Protein AF-A0A832CK60-F1 (afdb_monomer_lite)

Sequence (217 aa):
MTLIDCNANGVFNDTFECPEGPDMIAIDEGSSRSESDMNERPLSRYIEVGGGWYELEVAPDGAWVKVKKAEGLQWGTIQVPVGVTELKLIGENGKLNLRPQDGIGQLPVGMYEIMEYRYSKKDSAGVNWRVEGWFRESVFVRVQKEVSASLRLGEPITLALSHEALGAGRVRFELDVQGPLGERVIVYRGKQQSVPPRLAIFSADGGFAVTNTLEYG

Structure (mmCIF, N/CA/C/O backbone):
data_AF-A0A832CK60-F1
#
_entry.id   AF-A0A832CK60-F1
#
loop_
_atom_site.group_PDB
_atom_site.id
_atom_site.type_symbol
_atom_site.label_atom_id
_atom_site.label_alt_id
_atom_site.label_comp_id
_atom_site.label_asym_id
_atom_site.label_entity_id
_atom_site.label_seq_id
_atom_site.pdbx_PDB_ins_code
_atom_site.Cartn_x
_atom_site.Cartn_y
_atom_site.Cartn_z
_atom_site.occupancy
_atom_site.B_iso_or_equiv
_atom_site.auth_seq_id
_atom_site.auth_comp_id
_atom_site.auth_asym_id
_atom_site.auth_atom_id
_atom_site.pdbx_PDB_model_num
ATOM 1 N N . MET A 1 1 ? -22.463 9.911 6.984 1.00 85.56 1 MET A N 1
ATOM 2 C CA . MET A 1 1 ? -21.928 8.539 6.930 1.00 85.56 1 MET A CA 1
ATOM 3 C C . MET A 1 1 ? -22.935 7.688 6.189 1.00 85.56 1 MET A C 1
ATOM 5 O O . MET A 1 1 ? -24.118 7.841 6.472 1.00 85.56 1 MET A O 1
ATOM 9 N N . THR A 1 2 ? -22.476 6.846 5.272 1.00 91.25 2 THR A N 1
ATOM 10 C CA . THR A 1 2 ? -23.319 5.997 4.420 1.00 91.25 2 THR A CA 1
ATOM 11 C C . THR A 1 2 ? -22.750 4.584 4.412 1.00 91.25 2 THR A C 1
ATOM 13 O O . THR A 1 2 ? -21.532 4.439 4.337 1.00 91.25 2 THR A O 1
ATOM 16 N N . LEU A 1 3 ? -23.619 3.576 4.502 1.00 93.06 3 LEU A N 1
ATOM 17 C CA . LEU A 1 3 ? -23.279 2.168 4.290 1.00 93.06 3 LEU A CA 1
ATOM 18 C C . LEU A 1 3 ? -23.701 1.763 2.879 1.00 93.06 3 LEU A C 1
ATOM 20 O O . LEU A 1 3 ? -24.741 2.215 2.395 1.00 93.06 3 LEU A O 1
ATOM 24 N N . ILE A 1 4 ? -22.894 0.935 2.234 1.00 93.69 4 ILE A N 1
ATOM 25 C CA . ILE A 1 4 ? -23.108 0.464 0.871 1.00 93.69 4 ILE A CA 1
ATOM 26 C C . ILE A 1 4 ? -22.956 -1.052 0.907 1.00 93.69 4 ILE A C 1
ATOM 28 O O . ILE A 1 4 ? -21.859 -1.545 1.160 1.00 93.69 4 ILE A O 1
ATOM 32 N N . ASP A 1 5 ? -24.061 -1.745 0.657 1.00 94.12 5 ASP A N 1
ATOM 33 C CA . ASP A 1 5 ? -24.075 -3.186 0.425 1.00 94.12 5 ASP A CA 1
ATOM 34 C C . ASP A 1 5 ? -23.471 -3.445 -0.962 1.00 94.12 5 ASP A C 1
ATOM 36 O O . ASP A 1 5 ? -24.039 -3.053 -1.991 1.00 94.12 5 ASP A O 1
ATOM 40 N N . CYS A 1 6 ? -22.269 -4.016 -0.988 1.00 91.56 6 CYS A N 1
ATOM 41 C CA . CYS A 1 6 ? -21.510 -4.184 -2.228 1.00 91.56 6 CYS A CA 1
ATOM 42 C C . CYS A 1 6 ? -21.840 -5.476 -2.975 1.00 91.56 6 CYS A C 1
ATOM 44 O O . CYS A 1 6 ? -21.578 -5.553 -4.180 1.00 91.56 6 CYS A O 1
ATOM 46 N N . ASN A 1 7 ? -22.422 -6.466 -2.302 1.00 92.44 7 ASN A N 1
ATOM 47 C CA . ASN A 1 7 ? -22.790 -7.748 -2.902 1.00 92.44 7 ASN A CA 1
ATOM 48 C C . ASN A 1 7 ? -24.316 -7.895 -3.105 1.00 92.44 7 ASN A C 1
ATOM 50 O O . ASN A 1 7 ? -24.763 -8.868 -3.716 1.00 92.44 7 ASN A O 1
ATOM 54 N N . ALA A 1 8 ? -25.094 -6.894 -2.685 1.00 91.88 8 ALA A N 1
ATOM 55 C CA . ALA A 1 8 ? -26.548 -6.809 -2.769 1.00 91.88 8 ALA A CA 1
ATOM 56 C C . ALA A 1 8 ? -27.286 -7.949 -2.037 1.00 91.88 8 ALA A C 1
ATOM 58 O O . ALA A 1 8 ? -28.377 -8.351 -2.462 1.00 91.88 8 ALA A O 1
ATOM 59 N N . ASN A 1 9 ? -26.707 -8.500 -0.966 1.00 93.38 9 ASN A N 1
ATOM 60 C CA . ASN A 1 9 ? -27.310 -9.585 -0.187 1.00 93.38 9 ASN A CA 1
ATOM 61 C C . ASN A 1 9 ? -28.357 -9.092 0.837 1.00 93.38 9 ASN A C 1
ATOM 63 O O . ASN A 1 9 ? -29.060 -9.909 1.440 1.00 93.38 9 ASN A O 1
ATOM 67 N N . GLY A 1 10 ? -28.513 -7.773 0.994 1.00 92.56 10 GLY A N 1
ATOM 68 C CA . GLY A 1 10 ? -29.452 -7.151 1.922 1.00 92.56 10 GLY A CA 1
ATOM 69 C C . GLY A 1 10 ? -28.955 -7.092 3.366 1.00 92.56 10 GLY A C 1
ATOM 70 O O . GLY A 1 10 ? -29.761 -6.784 4.250 1.00 92.56 10 GLY A O 1
ATOM 71 N N . VAL A 1 11 ? -27.671 -7.378 3.608 1.00 94.75 11 VAL A N 1
ATOM 72 C CA . VAL A 1 11 ? -26.979 -7.086 4.862 1.00 94.75 11 VAL A CA 1
ATOM 73 C C . VAL A 1 11 ? -25.857 -6.063 4.652 1.00 94.75 11 VAL A C 1
ATOM 75 O O . VAL A 1 11 ? -25.327 -5.928 3.562 1.00 94.75 11 VAL A O 1
ATOM 78 N N . PHE A 1 12 ? -25.550 -5.281 5.690 1.00 95.06 12 PHE A N 1
ATOM 79 C CA . PHE A 1 12 ? -24.596 -4.159 5.631 1.00 95.06 12 PHE A CA 1
ATOM 80 C C . PHE A 1 12 ? -23.409 -4.328 6.593 1.00 95.06 12 PHE A C 1
ATOM 82 O O . PHE A 1 12 ? -22.812 -3.346 7.047 1.00 95.06 12 PHE A O 1
ATOM 89 N N . ASN A 1 13 ? -23.130 -5.564 7.007 1.00 93.00 13 ASN A N 1
ATOM 90 C CA . ASN A 1 13 ? -22.109 -5.889 7.996 1.00 93.00 13 ASN A CA 1
ATOM 91 C C . ASN A 1 13 ? -21.027 -6.847 7.471 1.00 93.00 13 ASN A C 1
ATOM 93 O O . ASN A 1 13 ? -20.297 -7.425 8.285 1.00 93.00 13 ASN A O 1
ATOM 97 N N . ASP A 1 14 ? -20.895 -6.991 6.153 1.00 92.81 14 ASP A N 1
ATOM 98 C CA . ASP A 1 14 ? -19.842 -7.788 5.536 1.00 92.81 14 ASP A CA 1
ATOM 99 C C . ASP A 1 14 ? -18.504 -7.056 5.651 1.00 92.81 14 ASP A C 1
ATOM 101 O O . ASP A 1 14 ? -18.305 -5.953 5.140 1.00 92.81 14 ASP A O 1
ATOM 105 N N . THR A 1 15 ? -17.567 -7.654 6.384 1.00 88.56 15 THR A N 1
ATOM 106 C CA . THR A 1 15 ? -16.256 -7.047 6.640 1.00 88.56 15 THR A CA 1
ATOM 107 C C . THR A 1 15 ? -15.222 -7.469 5.599 1.00 88.56 15 THR A C 1
ATOM 109 O O . THR A 1 15 ? -15.487 -8.307 4.742 1.00 88.56 15 THR A O 1
ATOM 112 N N . PHE A 1 16 ? -14.006 -6.920 5.691 1.00 83.75 16 PHE A N 1
ATOM 113 C CA . PHE A 1 16 ? -12.872 -7.249 4.813 1.00 83.75 16 PHE A CA 1
ATOM 114 C C . PHE A 1 16 ? -12.589 -8.758 4.651 1.00 83.75 16 PHE A C 1
ATOM 116 O O . PHE A 1 16 ? -12.001 -9.166 3.656 1.00 83.75 16 PHE A O 1
ATOM 123 N N . GLU A 1 17 ? -13.000 -9.591 5.609 1.00 81.25 17 GLU A N 1
ATOM 124 C CA . GLU A 1 17 ? -12.821 -11.048 5.558 1.00 81.25 17 GLU A CA 1
ATOM 125 C C . GLU A 1 17 ? -13.930 -11.782 4.783 1.00 81.25 17 GLU A C 1
ATOM 127 O O . GLU A 1 17 ? -13.824 -12.992 4.569 1.00 81.25 17 GLU A O 1
ATOM 132 N N . CYS A 1 18 ? -14.991 -11.085 4.361 1.00 82.38 18 CYS A N 1
ATOM 133 C CA . CYS A 1 18 ? -16.091 -11.678 3.612 1.00 82.38 18 CYS A CA 1
ATOM 134 C C . CYS A 1 18 ? -15.604 -12.181 2.236 1.00 82.38 18 CYS A C 1
ATOM 136 O O . CYS A 1 18 ? -15.059 -11.393 1.457 1.00 82.38 18 CYS A O 1
ATOM 138 N N . PRO A 1 19 ? -15.815 -13.468 1.890 1.00 81.38 19 PRO A N 1
ATOM 139 C CA . PRO A 1 19 ? -15.393 -14.022 0.600 1.00 81.38 19 PRO A CA 1
ATOM 140 C C . PRO A 1 19 ? -16.037 -13.347 -0.616 1.00 81.38 19 PRO A C 1
ATOM 142 O O . PRO A 1 19 ? -15.450 -13.341 -1.696 1.00 81.38 19 PRO A O 1
ATOM 145 N N . GLU A 1 20 ? -17.241 -12.802 -0.447 1.00 85.69 20 GLU A N 1
ATOM 146 C CA . GLU A 1 20 ? -18.002 -12.103 -1.491 1.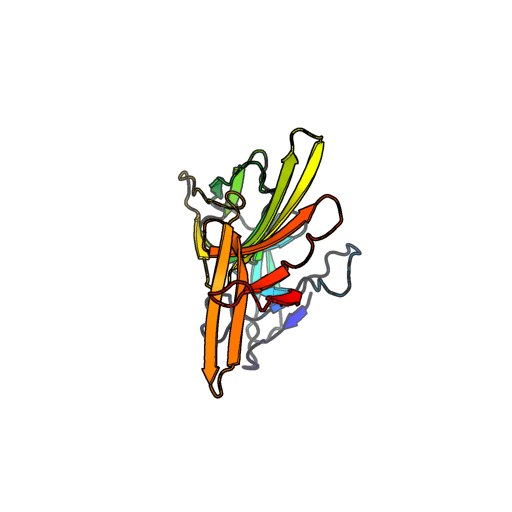00 85.69 20 GLU A CA 1
ATOM 147 C C . GLU A 1 20 ? -17.574 -10.635 -1.649 1.00 85.69 20 GLU A C 1
ATOM 149 O O . GLU A 1 20 ? -18.011 -9.956 -2.578 1.00 85.69 20 GLU A O 1
ATOM 154 N N . GLY A 1 21 ? -16.664 -10.176 -0.788 1.00 86.00 21 GLY A N 1
ATOM 155 C CA . GLY A 1 21 ? -16.195 -8.804 -0.709 1.00 86.00 21 GLY A CA 1
ATOM 156 C C . GLY A 1 21 ? -16.826 -8.050 0.466 1.00 86.00 21 GLY A C 1
ATOM 157 O O . GLY A 1 21 ? -17.933 -8.379 0.889 1.00 86.00 21 GLY A O 1
ATOM 158 N N . PRO A 1 22 ? -16.116 -7.054 1.016 1.00 92.38 22 PRO A N 1
ATOM 159 C CA . PRO A 1 22 ? -16.635 -6.226 2.092 1.00 92.38 22 PRO A CA 1
ATOM 160 C C . PRO A 1 22 ? -17.705 -5.256 1.598 1.00 92.38 22 PRO A C 1
ATOM 162 O O . PRO A 1 22 ? -17.606 -4.721 0.490 1.00 92.38 22 PRO A O 1
ATOM 165 N N . ASP A 1 23 ? -18.626 -4.918 2.490 1.00 94.44 23 ASP A N 1
ATOM 166 C CA . ASP A 1 23 ? -19.429 -3.708 2.367 1.00 94.44 23 ASP A CA 1
ATOM 167 C C . ASP A 1 23 ? -18.549 -2.469 2.477 1.00 94.44 23 ASP A C 1
ATOM 169 O O . ASP A 1 23 ? -17.420 -2.512 2.973 1.00 94.44 23 ASP A O 1
ATOM 173 N N . MET A 1 24 ? -19.064 -1.326 2.035 1.00 92.81 24 MET A N 1
ATOM 174 C CA . MET A 1 24 ? -18.327 -0.068 2.085 1.00 92.81 24 MET A CA 1
ATOM 175 C C . MET A 1 24 ? -18.984 0.915 3.046 1.00 92.81 24 MET A C 1
ATOM 177 O O . MET A 1 24 ? -20.204 0.997 3.185 1.00 92.81 24 MET A O 1
ATOM 181 N N . ILE A 1 25 ? -18.145 1.715 3.693 1.00 91.38 25 ILE A N 1
ATOM 182 C CA . ILE A 1 25 ? -18.556 2.836 4.524 1.00 91.38 25 ILE A CA 1
ATOM 183 C C . ILE A 1 25 ? -17.975 4.127 3.959 1.00 91.38 25 ILE A C 1
ATOM 185 O O . ILE A 1 25 ? -16.769 4.239 3.751 1.00 91.38 25 ILE A O 1
ATOM 189 N N . ALA A 1 26 ? -18.832 5.119 3.734 1.00 89.56 26 ALA A N 1
ATOM 190 C CA . ALA A 1 26 ? -18.436 6.470 3.359 1.00 89.56 26 ALA A CA 1
ATOM 191 C C . ALA A 1 26 ? -18.589 7.411 4.560 1.00 89.56 26 ALA A C 1
ATOM 193 O O . ALA A 1 26 ? -19.682 7.537 5.122 1.00 89.56 26 ALA A O 1
A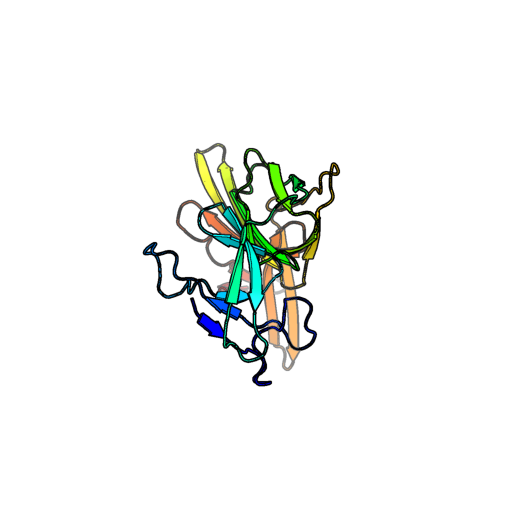TOM 194 N N . ILE A 1 27 ? -17.516 8.103 4.952 1.00 85.31 27 ILE A N 1
ATOM 195 C CA . ILE A 1 27 ? -17.536 9.093 6.043 1.00 85.31 27 ILE A CA 1
ATOM 196 C C . ILE A 1 27 ? -17.244 10.485 5.491 1.00 85.31 27 ILE A C 1
ATOM 198 O O . ILE A 1 27 ? -16.168 10.741 4.966 1.00 85.31 27 ILE A O 1
ATOM 202 N N . ASP A 1 28 ? -18.183 11.414 5.653 1.00 82.25 28 ASP A N 1
ATOM 203 C CA . ASP A 1 28 ? -17.916 12.823 5.372 1.00 82.25 28 ASP A CA 1
ATOM 204 C C . ASP A 1 28 ? -17.058 13.413 6.503 1.00 82.25 28 ASP A C 1
ATOM 206 O O . ASP A 1 28 ? -17.514 13.541 7.639 1.00 82.25 28 ASP A O 1
ATOM 210 N N . GLU A 1 29 ? -15.801 13.726 6.191 1.00 74.00 29 GLU A N 1
ATOM 211 C CA . GLU A 1 29 ? -14.841 14.327 7.125 1.00 74.00 29 GLU A CA 1
ATOM 212 C C . GLU A 1 29 ? -14.720 15.855 6.937 1.00 74.00 29 GLU A C 1
ATOM 214 O O . GLU A 1 29 ? -13.849 16.491 7.531 1.00 74.00 29 GLU A O 1
ATOM 219 N N . GLY A 1 30 ? -15.577 16.475 6.115 1.00 64.19 30 GLY A N 1
ATOM 220 C CA . GLY A 1 30 ? -15.701 17.932 5.997 1.00 64.19 30 GLY A CA 1
ATOM 221 C C . GLY A 1 30 ? -14.506 18.665 5.373 1.00 64.19 30 GLY A C 1
ATOM 222 O O . GLY A 1 30 ? -14.503 19.897 5.332 1.00 64.19 30 GLY A O 1
ATOM 223 N N . SER A 1 31 ? -13.487 17.957 4.875 1.00 54.03 31 SER A N 1
ATOM 224 C CA . SER A 1 31 ? -12.349 18.576 4.187 1.00 54.03 31 SER A CA 1
ATOM 225 C C . SER A 1 31 ? -12.585 18.612 2.676 1.00 54.03 31 SER A C 1
ATOM 227 O O . SER A 1 31 ? -12.752 17.580 2.032 1.00 54.03 31 SER A O 1
ATOM 229 N N . SER A 1 32 ? -12.612 19.811 2.092 1.00 53.94 32 SER A N 1
ATOM 230 C CA . SER A 1 32 ? -12.699 19.978 0.645 1.00 53.94 32 SER A CA 1
ATOM 231 C C . SER A 1 32 ? -11.402 19.506 -0.016 1.00 53.94 32 SER A C 1
ATOM 233 O O . SER A 1 32 ? -10.354 20.126 0.172 1.00 53.94 32 SER A O 1
ATOM 235 N N . ARG A 1 33 ? -11.459 18.426 -0.809 1.00 44.59 33 ARG A N 1
ATOM 236 C CA . ARG A 1 33 ? -10.554 18.167 -1.947 1.00 44.59 33 ARG A CA 1
ATOM 237 C C . ARG A 1 33 ? -10.992 16.937 -2.754 1.00 44.59 33 ARG A C 1
ATOM 239 O O . ARG A 1 33 ? -10.772 15.808 -2.353 1.00 44.59 33 ARG A O 1
ATOM 246 N N . SER A 1 34 ? -11.504 17.230 -3.949 1.00 42.28 34 SER A N 1
ATOM 247 C CA . SER A 1 34 ? -11.845 16.325 -5.057 1.00 42.28 34 SER A CA 1
ATOM 248 C C . SER A 1 34 ? -13.039 15.385 -4.851 1.00 42.28 34 SER A C 1
ATOM 250 O O . SER A 1 34 ? -13.075 14.568 -3.943 1.00 42.28 34 SER A O 1
ATOM 252 N N . GLU A 1 35 ? -13.998 15.478 -5.775 1.00 40.66 35 GLU A N 1
ATOM 253 C CA . GLU A 1 35 ? -15.165 14.592 -5.913 1.00 40.66 35 GLU A CA 1
ATOM 254 C C . GLU A 1 35 ? -14.784 13.125 -6.219 1.00 40.66 35 GLU A C 1
ATOM 256 O O . GLU A 1 35 ? -15.646 12.255 -6.200 1.00 40.66 35 GLU A O 1
ATOM 261 N N . SER A 1 36 ? -13.502 12.833 -6.480 1.00 43.25 36 SER A N 1
ATOM 262 C CA . SER A 1 36 ? -12.979 11.480 -6.718 1.00 43.25 36 SER A CA 1
ATOM 263 C C . SER A 1 36 ? -12.544 10.735 -5.452 1.00 43.25 36 SER A C 1
ATOM 265 O O . SER A 1 36 ? -12.331 9.530 -5.519 1.00 43.25 36 SER A O 1
ATOM 267 N N . ASP A 1 37 ? -12.427 11.428 -4.316 1.00 49.91 37 ASP A N 1
ATOM 268 C CA . ASP A 1 37 ? -12.148 10.837 -3.003 1.00 49.91 37 ASP A CA 1
ATOM 269 C C . ASP A 1 37 ? -13.436 10.840 -2.170 1.00 49.91 37 ASP A C 1
ATOM 271 O O . ASP A 1 37 ? -13.501 11.408 -1.076 1.00 49.91 37 ASP A O 1
ATOM 275 N N . MET A 1 38 ? -14.495 10.191 -2.666 1.00 49.72 38 MET A N 1
ATOM 276 C CA . MET A 1 38 ? -15.481 9.691 -1.713 1.00 49.72 38 MET A CA 1
ATOM 277 C C . MET A 1 38 ? -14.702 8.837 -0.707 1.00 49.72 38 MET A C 1
ATOM 279 O O . MET A 1 38 ? -13.963 7.931 -1.091 1.00 49.72 38 MET A O 1
ATOM 283 N N . ASN A 1 39 ? -14.813 9.177 0.579 1.00 70.94 39 ASN A N 1
ATOM 284 C CA . ASN A 1 39 ? -14.195 8.496 1.724 1.00 70.94 39 ASN A CA 1
ATOM 285 C C . ASN A 1 39 ? -14.766 7.079 1.927 1.00 70.94 39 ASN A C 1
ATOM 287 O O . ASN A 1 39 ? -14.961 6.635 3.056 1.00 70.94 39 ASN A O 1
ATOM 291 N N . GLU A 1 40 ? -15.077 6.392 0.834 1.00 84.88 40 GLU A N 1
ATOM 292 C CA . GLU A 1 40 ? -15.460 5.002 0.782 1.00 84.88 40 GLU A CA 1
ATOM 293 C C . GLU A 1 40 ? -14.253 4.155 1.156 1.00 84.88 40 GLU A C 1
ATOM 295 O O . GLU A 1 40 ? -13.167 4.205 0.558 1.00 84.88 40 GLU A O 1
ATOM 300 N N . ARG A 1 41 ? -14.442 3.388 2.216 1.00 87.50 41 ARG A N 1
ATOM 301 C CA . ARG A 1 41 ? -13.473 2.435 2.725 1.00 87.50 41 ARG A CA 1
ATOM 302 C C . ARG A 1 41 ? -14.214 1.122 2.946 1.00 87.50 41 ARG A C 1
ATOM 304 O O . ARG A 1 41 ? -15.381 1.168 3.329 1.00 87.50 41 ARG A O 1
ATOM 311 N N . PRO A 1 42 ? -13.555 -0.024 2.740 1.00 90.56 42 PRO A N 1
ATOM 312 C CA . PRO A 1 42 ? -14.113 -1.298 3.156 1.00 90.56 42 PRO A CA 1
ATOM 313 C C . PRO A 1 42 ? -14.511 -1.256 4.622 1.00 90.56 42 PRO A C 1
ATOM 315 O O . PRO A 1 42 ? -13.752 -0.748 5.460 1.00 90.56 42 PRO A O 1
ATOM 318 N N . LEU A 1 43 ? -15.665 -1.822 4.939 1.00 91.81 43 LEU A N 1
ATOM 319 C CA . LEU A 1 43 ? -16.071 -2.069 6.302 1.00 91.81 43 LEU A CA 1
ATOM 320 C C . LEU A 1 43 ? -15.044 -3.016 6.924 1.00 91.81 43 LEU A C 1
ATOM 322 O O . LEU A 1 43 ? -14.821 -4.144 6.491 1.00 91.81 43 LEU A O 1
ATOM 326 N N . SER A 1 44 ? -14.334 -2.494 7.911 1.00 90.19 44 SER A N 1
ATOM 327 C CA . SER A 1 44 ? -13.171 -3.140 8.507 1.00 90.19 44 SER A CA 1
ATOM 328 C C . SER A 1 44 ? -13.266 -3.049 10.019 1.00 90.19 44 SER A C 1
ATOM 330 O O . SER A 1 44 ? -14.085 -2.298 10.553 1.00 90.19 44 SER A O 1
ATOM 332 N N . ARG A 1 45 ? -12.400 -3.779 10.725 1.00 88.38 45 ARG A N 1
ATOM 333 C CA . ARG A 1 45 ? -12.410 -3.814 12.192 1.00 88.38 45 ARG A CA 1
ATOM 334 C C . ARG A 1 45 ? -12.251 -2.430 12.821 1.00 88.38 45 ARG A C 1
ATOM 336 O O . ARG A 1 45 ? -12.868 -2.142 13.847 1.00 88.38 45 ARG A O 1
ATOM 343 N N . TYR A 1 46 ? -11.419 -1.592 12.207 1.00 91.38 46 TYR A N 1
ATOM 344 C CA . TYR A 1 46 ? -11.165 -0.236 12.660 1.00 91.38 46 TYR A CA 1
ATOM 345 C C . TYR A 1 46 ? -11.319 0.779 11.532 1.00 91.38 46 TYR A C 1
ATOM 347 O O . TYR A 1 46 ? -11.094 0.478 10.359 1.00 91.38 46 TYR A O 1
ATOM 355 N N . ILE A 1 47 ? -11.636 2.012 11.917 1.00 89.25 47 ILE A N 1
ATOM 356 C CA . ILE A 1 47 ? -11.566 3.180 11.049 1.00 89.25 47 ILE A CA 1
ATOM 357 C C . ILE A 1 47 ? -10.786 4.304 11.726 1.00 89.25 47 ILE A C 1
ATOM 359 O O . ILE A 1 47 ? -10.976 4.597 12.910 1.00 89.25 47 ILE A O 1
ATOM 363 N N . GLU A 1 48 ? -9.895 4.933 10.963 1.00 86.94 48 GLU A N 1
ATOM 364 C CA . GLU A 1 48 ? -9.204 6.150 11.377 1.00 86.94 48 GLU A CA 1
ATOM 365 C C . GLU A 1 48 ? -10.001 7.376 10.916 1.00 86.94 48 GLU A C 1
ATOM 367 O O . GLU A 1 48 ? -10.228 7.557 9.720 1.00 86.94 48 GLU A O 1
ATOM 372 N N . VAL A 1 49 ? -10.417 8.224 11.856 1.00 84.88 49 VAL A N 1
ATOM 373 C CA . VAL A 1 49 ? -11.127 9.483 11.583 1.00 84.88 49 VAL A CA 1
ATOM 374 C C . VAL A 1 49 ? -10.507 10.585 12.434 1.00 84.88 49 VAL A C 1
ATOM 376 O O . VAL A 1 49 ? -10.449 10.475 13.662 1.00 84.88 49 VAL A O 1
ATOM 379 N N . GLY A 1 50 ? -10.015 11.650 11.794 1.00 81.50 50 GLY A N 1
ATOM 380 C CA . GLY A 1 50 ? -9.390 12.781 12.492 1.00 81.50 50 GLY A CA 1
ATOM 381 C C . GLY A 1 50 ? -8.190 12.395 13.372 1.00 81.50 50 GLY A C 1
ATOM 382 O O . GLY A 1 50 ? -7.993 12.992 14.429 1.00 81.50 50 GLY A O 1
ATOM 383 N N . GLY A 1 51 ? -7.429 11.362 12.984 1.00 82.75 51 GLY A N 1
ATOM 384 C CA . GLY A 1 51 ? -6.296 10.814 13.748 1.00 82.75 51 GLY A CA 1
ATOM 385 C C . GLY A 1 51 ? -6.684 9.954 14.960 1.00 82.75 51 GLY A C 1
ATOM 386 O O . GLY A 1 51 ? -5.813 9.472 15.686 1.00 82.75 51 GLY A O 1
ATOM 387 N N . GLY A 1 52 ? -7.982 9.762 15.210 1.00 88.94 52 GLY A N 1
ATOM 388 C CA . GLY A 1 52 ? -8.501 8.827 16.202 1.00 88.94 52 GLY A CA 1
ATOM 389 C C . GLY A 1 52 ? -8.889 7.496 15.565 1.00 88.94 52 GLY A C 1
ATOM 390 O O . GLY A 1 52 ? -9.357 7.465 14.432 1.00 88.94 52 GLY A O 1
ATOM 391 N N . TRP A 1 53 ? -8.739 6.408 16.319 1.00 92.25 53 TRP A N 1
ATOM 392 C CA . TRP A 1 53 ? -9.122 5.065 15.889 1.00 92.25 53 TRP A CA 1
ATOM 393 C C . TRP A 1 53 ? -10.416 4.631 16.559 1.00 92.25 53 TRP A C 1
ATOM 395 O O . TRP A 1 53 ? -10.581 4.805 17.772 1.00 92.25 53 TRP A O 1
ATOM 405 N N . TYR A 1 54 ? -11.315 4.047 15.774 1.00 92.69 54 TYR A N 1
ATOM 406 C CA . TYR A 1 54 ? -12.640 3.641 16.222 1.00 92.69 54 TYR A CA 1
ATOM 407 C C . TYR A 1 54 ? -12.976 2.234 15.740 1.00 92.69 54 TYR A C 1
ATOM 409 O O . TYR A 1 54 ? -12.664 1.871 14.611 1.00 92.69 54 TYR A O 1
ATOM 417 N N . GLU A 1 55 ? -13.619 1.462 16.607 1.00 93.88 55 GLU A N 1
ATOM 418 C CA . GLU A 1 55 ? -14.291 0.206 16.284 1.00 93.88 55 GLU A CA 1
ATOM 419 C C . GLU A 1 55 ? -15.699 0.508 15.776 1.00 93.88 55 GLU A C 1
ATOM 421 O O . GLU A 1 55 ? -16.392 1.382 16.320 1.00 93.88 55 GLU A O 1
ATOM 426 N N . LEU A 1 56 ? -16.111 -0.232 14.751 1.00 90.75 56 LEU A N 1
ATOM 427 C CA . LEU A 1 56 ? -17.440 -0.154 14.164 1.00 90.75 56 LEU A CA 1
ATOM 428 C C . LEU A 1 56 ? -18.187 -1.463 14.405 1.00 90.75 56 LEU A C 1
ATOM 430 O O . LEU A 1 56 ? -17.656 -2.548 14.187 1.00 90.75 56 LEU A O 1
ATOM 434 N N . GLU A 1 57 ? -19.438 -1.344 14.825 1.00 92.81 57 GLU A N 1
ATOM 435 C CA . GLU A 1 57 ? -20.398 -2.442 14.865 1.00 92.81 57 GLU A CA 1
ATOM 436 C C . GLU A 1 57 ? -21.620 -1.989 14.065 1.00 92.81 57 GLU A C 1
ATOM 438 O O . GLU A 1 57 ? -22.184 -0.926 14.340 1.00 92.81 57 GLU A O 1
ATOM 443 N N . VAL A 1 58 ? -21.988 -2.757 13.043 1.00 94.19 58 VAL A N 1
ATOM 444 C CA . VAL A 1 58 ? -23.072 -2.419 12.116 1.00 94.19 58 VAL A CA 1
ATOM 445 C C . VAL A 1 58 ? -24.171 -3.462 12.249 1.00 94.19 58 VAL A C 1
ATOM 447 O O . VAL A 1 58 ? -23.896 -4.663 12.245 1.00 94.19 58 VAL A O 1
ATOM 450 N N . ALA A 1 59 ? -25.413 -3.004 12.392 1.00 95.56 59 ALA A N 1
ATOM 451 C CA . ALA A 1 59 ? -26.570 -3.884 12.334 1.00 95.56 59 ALA A CA 1
ATOM 452 C C . ALA A 1 59 ? -26.645 -4.543 10.948 1.00 95.56 59 ALA A C 1
ATOM 454 O O . ALA A 1 59 ? -26.495 -3.822 9.962 1.00 95.56 59 ALA A O 1
ATOM 455 N N . PRO A 1 60 ? -26.936 -5.852 10.833 1.00 95.88 60 PRO A N 1
ATOM 456 C CA . PRO A 1 60 ? -27.077 -6.492 9.527 1.00 95.88 60 PRO A CA 1
ATOM 457 C C . PRO A 1 60 ? -28.075 -5.767 8.621 1.00 95.88 60 PRO A C 1
ATOM 459 O O . PRO A 1 60 ? -27.800 -5.566 7.455 1.00 95.88 60 PRO A O 1
ATOM 462 N N . ASP A 1 61 ? -29.186 -5.270 9.160 1.00 95.12 61 ASP A N 1
ATOM 463 C CA . ASP A 1 61 ? -30.200 -4.518 8.407 1.00 95.12 61 ASP A CA 1
ATOM 464 C C . ASP A 1 61 ? -29.834 -3.044 8.128 1.00 95.12 61 ASP A C 1
ATOM 466 O O . ASP A 1 61 ? -30.652 -2.288 7.602 1.00 95.12 61 ASP A O 1
ATOM 470 N N . GLY A 1 62 ? -28.638 -2.601 8.524 1.00 93.38 62 GLY A N 1
ATOM 471 C CA . GLY A 1 62 ? -28.184 -1.217 8.403 1.00 93.38 62 GLY A CA 1
ATOM 472 C C . GLY A 1 62 ? -28.923 -0.222 9.308 1.00 93.38 62 GLY A C 1
ATOM 473 O O . GLY A 1 62 ? -28.693 0.984 9.194 1.00 93.38 62 GLY A O 1
ATOM 474 N N . ALA A 1 63 ? -29.792 -0.674 10.224 1.00 95.31 63 ALA A N 1
ATOM 475 C CA . ALA A 1 63 ? -30.626 0.211 11.042 1.00 95.31 63 ALA A CA 1
ATOM 476 C C . ALA A 1 63 ? -29.817 1.074 12.021 1.00 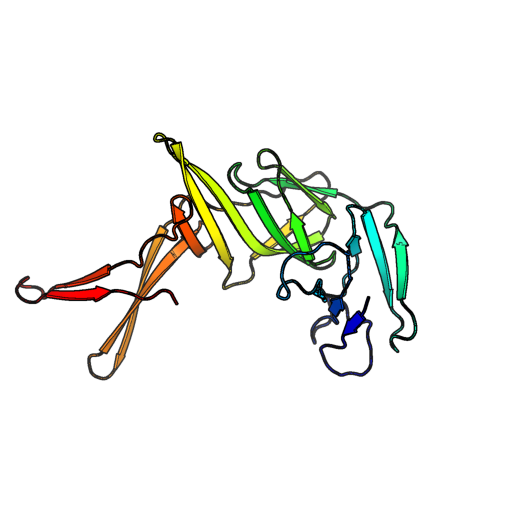95.31 63 ALA A C 1
ATOM 478 O O . ALA A 1 63 ? -30.266 2.150 12.428 1.00 95.31 63 ALA A O 1
ATOM 479 N N . TRP A 1 64 ? -28.629 0.614 12.417 1.00 94.69 64 TRP A N 1
ATOM 480 C CA . TRP A 1 64 ? -27.720 1.374 13.263 1.00 94.69 64 TRP A CA 1
ATOM 481 C C . TRP A 1 64 ? -26.255 1.041 12.988 1.00 94.69 64 TRP A C 1
ATOM 483 O O . TRP A 1 64 ? -25.894 -0.061 12.579 1.00 94.69 64 TRP A O 1
ATOM 493 N N . VAL A 1 65 ? -25.405 2.022 13.292 1.00 93.00 65 VAL A N 1
ATOM 494 C CA . VAL A 1 65 ? -23.952 1.876 13.374 1.00 93.00 65 VAL A CA 1
ATOM 495 C C . VAL A 1 65 ? -23.523 2.384 14.735 1.00 93.00 65 VAL A C 1
ATOM 497 O O . VAL A 1 65 ? -23.815 3.521 15.115 1.00 93.00 65 VAL A O 1
ATOM 500 N N . LYS A 1 66 ? -22.821 1.543 15.480 1.00 94.00 66 LYS A N 1
ATOM 501 C CA . LYS A 1 66 ? -22.237 1.895 16.762 1.00 94.00 66 LYS A CA 1
ATOM 502 C C . LYS A 1 66 ? -20.753 2.142 16.564 1.00 94.00 66 LYS A C 1
ATOM 504 O O . LYS A 1 66 ? -20.033 1.310 16.022 1.00 94.00 66 LYS A O 1
ATOM 509 N N . VAL A 1 67 ? -20.315 3.301 17.035 1.00 92.94 67 VAL A N 1
ATOM 510 C CA . VAL A 1 67 ? -18.925 3.739 16.955 1.00 92.94 67 VAL A CA 1
ATOM 511 C C . VAL A 1 67 ? -18.379 3.815 18.369 1.00 92.94 67 VAL A C 1
ATOM 513 O O . VAL A 1 67 ? -18.946 4.497 19.227 1.00 92.94 67 VAL A O 1
ATOM 516 N N . LYS A 1 68 ? -17.274 3.121 18.627 1.00 95.44 68 LYS A N 1
ATOM 517 C CA . LYS A 1 68 ? -16.574 3.166 19.912 1.00 95.44 68 LYS A CA 1
ATOM 518 C C . LYS A 1 68 ? -15.116 3.509 19.667 1.00 95.44 68 LYS A C 1
ATOM 520 O O . LYS A 1 68 ? -14.507 2.990 18.744 1.00 95.44 68 LYS A O 1
ATOM 525 N N . LYS A 1 69 ? -14.529 4.368 20.501 1.00 95.38 69 LYS A N 1
ATOM 526 C CA . LYS A 1 69 ? -13.082 4.600 20.456 1.00 95.38 69 LYS A CA 1
ATOM 527 C C . LYS A 1 69 ? -12.343 3.275 20.677 1.00 95.38 69 LYS A C 1
ATOM 529 O O . LYS A 1 69 ? -12.645 2.563 21.634 1.00 95.38 69 LYS A O 1
ATOM 534 N N . ALA A 1 70 ? -11.395 2.966 19.799 1.00 94.88 70 ALA A N 1
ATOM 535 C CA . ALA A 1 70 ? -10.566 1.780 19.922 1.00 94.88 70 ALA A CA 1
ATOM 536 C C . ALA A 1 70 ? -9.606 1.943 21.110 1.00 94.88 70 ALA A C 1
ATOM 538 O O . ALA A 1 70 ? -8.929 2.967 21.252 1.00 94.88 70 ALA A O 1
ATOM 539 N N . GLU A 1 71 ? -9.542 0.926 21.962 1.00 92.94 71 GLU A N 1
ATOM 540 C CA . GLU A 1 71 ? -8.669 0.880 23.134 1.00 92.94 71 GLU A CA 1
ATOM 541 C C . GLU A 1 71 ? -7.734 -0.326 23.030 1.00 92.94 71 GLU A C 1
ATOM 543 O O . GLU A 1 71 ? -8.086 -1.357 22.465 1.00 92.94 71 GLU A O 1
ATOM 548 N N . GLY A 1 72 ? -6.516 -0.205 23.565 1.00 90.12 72 GLY A N 1
ATOM 549 C CA . GLY A 1 72 ? -5.578 -1.331 23.617 1.00 90.12 72 GLY A CA 1
ATOM 550 C C . GLY A 1 72 ? -5.007 -1.784 22.266 1.00 90.12 72 GLY A C 1
ATOM 551 O O . GLY A 1 72 ? -4.421 -2.868 22.212 1.00 90.12 72 GLY A O 1
ATOM 552 N N . LEU A 1 73 ? -5.129 -0.971 21.205 1.00 91.88 73 LEU A N 1
ATOM 553 C CA . LEU A 1 73 ? -4.487 -1.226 19.911 1.00 91.88 73 LEU A CA 1
ATOM 554 C C . LEU A 1 73 ? -3.007 -1.560 20.112 1.00 91.88 73 LEU A C 1
ATOM 556 O O . LEU A 1 73 ? -2.249 -0.784 20.699 1.00 91.88 73 LEU A O 1
ATOM 560 N N . GLN A 1 74 ? -2.609 -2.739 19.641 1.00 94.50 74 GLN A N 1
ATOM 561 C CA . GLN A 1 74 ? -1.208 -3.128 19.599 1.00 94.50 74 GLN A CA 1
ATOM 562 C C . GLN A 1 74 ? -0.600 -2.565 18.323 1.00 94.50 74 GLN A C 1
ATOM 564 O O . GLN A 1 74 ? -1.162 -2.742 17.244 1.00 94.50 74 GLN A O 1
ATOM 569 N N . TRP A 1 75 ? 0.551 -1.920 18.456 1.00 94.56 75 TRP A N 1
ATOM 570 C CA . TRP A 1 75 ? 1.253 -1.280 17.353 1.00 94.56 75 TRP A CA 1
ATOM 571 C C . TRP A 1 75 ? 2.496 -2.078 16.976 1.00 94.56 75 TRP A C 1
ATOM 573 O O . TRP A 1 75 ? 3.170 -2.650 17.839 1.00 94.56 75 TRP A O 1
ATOM 583 N N . GLY A 1 76 ? 2.786 -2.112 15.682 1.00 96.25 76 GLY A N 1
ATOM 584 C CA . GLY A 1 76 ? 4.036 -2.613 15.136 1.00 96.25 76 GLY A CA 1
ATOM 585 C C . GLY A 1 76 ? 4.704 -1.575 14.243 1.00 96.25 76 GLY A C 1
ATOM 586 O O . GLY A 1 76 ? 4.088 -0.605 13.793 1.00 96.25 76 GLY A O 1
ATOM 587 N N . THR A 1 77 ? 5.986 -1.805 13.982 1.00 97.00 77 THR A N 1
ATOM 588 C CA . THR A 1 77 ? 6.826 -0.894 13.205 1.00 97.00 77 THR A CA 1
ATOM 589 C C . THR A 1 77 ? 6.976 -1.401 11.776 1.00 97.00 77 THR A C 1
ATOM 591 O O . THR A 1 77 ? 7.319 -2.564 11.560 1.00 97.00 77 THR A O 1
ATOM 594 N N . ILE A 1 78 ? 6.804 -0.513 10.799 1.00 97.00 78 ILE A N 1
ATOM 595 C CA . ILE A 1 78 ? 7.254 -0.739 9.423 1.00 97.00 78 ILE A CA 1
ATOM 596 C C . ILE A 1 78 ? 8.462 0.151 9.149 1.00 97.00 78 ILE A C 1
ATOM 598 O O . ILE A 1 78 ? 8.457 1.344 9.453 1.00 97.00 78 ILE A O 1
ATOM 602 N N . GLN A 1 79 ? 9.484 -0.439 8.542 1.00 97.69 79 GLN A N 1
ATOM 603 C CA . GLN A 1 79 ? 10.629 0.256 7.983 1.00 97.69 79 GLN A CA 1
ATOM 604 C C . GLN A 1 79 ? 10.536 0.251 6.461 1.00 97.69 79 GLN A C 1
ATOM 606 O O . GLN A 1 79 ? 10.374 -0.793 5.831 1.00 97.69 79 GLN A O 1
ATOM 611 N N . VAL A 1 80 ? 10.676 1.425 5.869 1.00 97.56 80 VAL A N 1
ATOM 612 C CA . VAL A 1 80 ? 10.726 1.648 4.426 1.00 97.56 80 VAL A CA 1
ATOM 613 C C . VAL A 1 80 ? 11.956 2.496 4.096 1.00 97.56 80 VAL A C 1
ATOM 615 O O . VAL A 1 80 ? 12.531 3.126 4.987 1.00 97.56 80 VAL A O 1
ATOM 618 N N . PRO A 1 81 ? 12.387 2.568 2.828 1.00 97.31 81 PRO A N 1
ATOM 619 C CA . PRO A 1 81 ? 13.438 3.499 2.442 1.00 97.31 81 PRO A CA 1
ATOM 620 C C . PRO A 1 81 ? 13.034 4.941 2.765 1.00 97.31 81 PRO A C 1
ATOM 622 O O . PRO A 1 81 ? 11.886 5.319 2.557 1.00 97.31 81 PRO A O 1
ATOM 625 N N . VAL A 1 82 ? 13.985 5.764 3.216 1.00 96.62 82 VAL A N 1
ATOM 626 C CA . VAL A 1 82 ? 13.739 7.150 3.679 1.00 96.62 82 VAL A CA 1
ATOM 627 C C . VAL A 1 82 ? 13.020 8.019 2.639 1.00 96.62 82 VAL A C 1
ATOM 629 O O . VAL A 1 82 ? 12.285 8.932 2.994 1.00 96.62 82 VAL A O 1
ATOM 632 N N . GLY A 1 83 ? 13.202 7.732 1.347 1.00 96.38 83 GLY A N 1
ATOM 633 C CA . GLY A 1 83 ? 12.505 8.449 0.281 1.00 96.38 83 GLY A CA 1
ATOM 634 C C . GLY A 1 83 ? 11.014 8.117 0.159 1.00 96.38 83 GLY A C 1
ATOM 635 O O . GLY A 1 83 ? 10.310 8.841 -0.534 1.00 96.38 83 GLY A O 1
ATOM 636 N N . VAL A 1 84 ? 10.501 7.056 0.792 1.00 97.69 84 VAL A N 1
ATOM 637 C CA . VAL A 1 84 ? 9.067 6.726 0.771 1.00 97.69 84 VAL A CA 1
ATOM 638 C C . VAL A 1 84 ? 8.308 7.727 1.635 1.00 97.69 84 VAL A C 1
ATOM 640 O O . VAL A 1 84 ? 8.420 7.737 2.857 1.00 97.69 84 VAL A O 1
ATOM 643 N N . THR A 1 85 ? 7.515 8.570 0.982 1.00 96.88 85 THR A N 1
ATOM 644 C CA . THR A 1 85 ? 6.756 9.654 1.617 1.00 96.88 85 THR A CA 1
ATOM 645 C C . THR A 1 85 ? 5.328 9.253 1.972 1.00 96.88 85 THR A C 1
ATOM 647 O O . THR A 1 85 ? 4.693 9.908 2.795 1.00 96.88 85 THR A O 1
ATOM 650 N N . GLU A 1 86 ? 4.793 8.224 1.313 1.00 97.12 86 GLU A N 1
ATOM 651 C CA . GLU A 1 86 ? 3.415 7.767 1.494 1.00 97.12 86 GLU A CA 1
ATOM 652 C C . GLU A 1 86 ? 3.291 6.289 1.113 1.00 97.12 86 GLU A C 1
ATOM 654 O O . GLU A 1 86 ? 3.914 5.850 0.144 1.00 97.12 86 GLU A O 1
ATOM 659 N N . LEU A 1 87 ? 2.485 5.540 1.861 1.00 95.88 87 LEU A N 1
ATOM 660 C CA . LEU A 1 87 ? 2.172 4.134 1.624 1.00 95.88 87 LEU A CA 1
ATOM 661 C C . LEU A 1 87 ? 0.682 3.915 1.909 1.00 95.88 87 LEU A C 1
ATOM 663 O O . LEU A 1 87 ? 0.240 4.112 3.042 1.00 95.88 87 LEU A O 1
ATOM 667 N N . LYS A 1 88 ? -0.090 3.503 0.900 1.00 94.81 88 LYS A N 1
ATOM 668 C CA . LYS A 1 88 ? -1.492 3.121 1.091 1.00 94.81 88 LYS A CA 1
ATOM 669 C C . LYS A 1 88 ? -1.602 1.613 1.234 1.00 94.81 88 LYS A C 1
ATOM 671 O O . LYS A 1 88 ? -1.073 0.856 0.420 1.00 94.81 88 LYS A O 1
ATOM 676 N N . LEU A 1 89 ? -2.305 1.199 2.274 1.00 94.50 89 LEU A N 1
ATOM 677 C CA . LEU A 1 89 ? -2.441 -0.189 2.688 1.00 94.50 89 LEU A CA 1
ATOM 678 C C . LEU A 1 89 ? -3.913 -0.518 2.893 1.00 94.50 89 LEU A C 1
ATOM 680 O O . LEU A 1 89 ? -4.710 0.366 3.210 1.00 94.50 89 LEU A O 1
ATOM 684 N N . ILE A 1 90 ? -4.262 -1.785 2.755 1.00 92.25 90 ILE A N 1
ATOM 685 C CA . ILE A 1 90 ? -5.600 -2.296 3.045 1.00 92.25 90 ILE A CA 1
ATOM 686 C C . ILE A 1 90 ? -5.480 -3.636 3.770 1.00 92.25 90 ILE A C 1
ATOM 688 O O . ILE A 1 90 ? -4.564 -4.405 3.502 1.00 92.25 90 ILE A O 1
ATOM 692 N N . GLY A 1 91 ? -6.351 -3.906 4.734 1.00 91.25 91 GLY A N 1
ATOM 693 C CA . GLY A 1 91 ? -6.332 -5.156 5.488 1.00 91.25 91 GLY A CA 1
ATOM 694 C C . GLY A 1 91 ? -7.461 -5.221 6.506 1.00 91.25 91 GLY A C 1
ATOM 695 O O . GLY A 1 91 ? -8.330 -4.351 6.533 1.00 91.25 91 GLY A O 1
ATOM 696 N N . GLU A 1 92 ? -7.403 -6.211 7.399 1.00 86.38 92 GLU A N 1
ATOM 697 C CA . GLU A 1 92 ? -8.423 -6.459 8.440 1.00 86.38 92 GLU A CA 1
ATOM 698 C C . GLU A 1 92 ? -8.724 -5.217 9.307 1.00 86.38 92 GLU A C 1
ATOM 700 O O . GLU A 1 92 ? -9.854 -4.982 9.739 1.00 86.38 92 GLU A O 1
ATOM 705 N N . ASN A 1 93 ? -7.705 -4.380 9.522 1.00 90.44 93 ASN A N 1
ATOM 706 C CA . ASN A 1 93 ? -7.764 -3.173 10.344 1.00 90.44 93 ASN A CA 1
ATOM 707 C C . ASN A 1 93 ? -8.139 -1.908 9.550 1.00 90.44 93 ASN A C 1
ATOM 709 O O . ASN A 1 93 ? -8.066 -0.813 10.106 1.00 90.44 93 ASN A O 1
ATOM 713 N N . GLY A 1 94 ? -8.498 -2.037 8.271 1.00 89.62 94 GLY A N 1
ATOM 714 C CA . GLY A 1 94 ? -8.943 -0.931 7.428 1.00 89.62 94 GLY A CA 1
ATOM 715 C C . GLY A 1 94 ? -8.003 -0.554 6.292 1.00 89.62 94 GLY A C 1
ATOM 716 O O . GLY A 1 94 ? -6.890 -1.064 6.147 1.00 89.62 94 GLY A O 1
ATOM 717 N N . LYS A 1 95 ? -8.487 0.391 5.479 1.00 89.19 95 LYS A N 1
ATOM 718 C CA . LYS A 1 95 ? -7.700 1.114 4.477 1.00 89.19 95 LYS A CA 1
ATOM 719 C C . LYS A 1 95 ? -6.950 2.255 5.159 1.00 89.19 95 LYS A C 1
ATOM 721 O O . LYS A 1 95 ? -7.577 3.145 5.733 1.00 89.19 95 LYS A O 1
ATOM 726 N N . LEU A 1 96 ? -5.625 2.232 5.079 1.00 90.31 96 LEU A N 1
ATOM 727 C CA . LEU A 1 96 ? -4.724 3.112 5.817 1.00 90.31 96 LEU A CA 1
ATOM 728 C C . LEU A 1 96 ? -3.844 3.913 4.866 1.00 90.31 96 LEU A C 1
ATOM 730 O O . LEU A 1 96 ? -3.406 3.410 3.831 1.00 90.31 96 LEU A O 1
ATOM 734 N N . ASN A 1 97 ? -3.556 5.155 5.248 1.00 91.06 97 ASN A N 1
ATOM 735 C CA . ASN A 1 97 ? -2.603 6.007 4.554 1.00 91.06 97 ASN A CA 1
ATOM 736 C C . ASN A 1 97 ? -1.441 6.360 5.488 1.00 91.06 97 ASN A C 1
ATOM 738 O O . ASN A 1 97 ? -1.518 7.294 6.287 1.00 91.06 97 ASN A O 1
ATOM 742 N N . LEU A 1 98 ? -0.362 5.590 5.397 1.00 93.12 98 LEU A N 1
ATOM 743 C CA . LEU A 1 98 ? 0.818 5.759 6.227 1.00 93.12 98 LEU A CA 1
ATOM 744 C C . LEU A 1 98 ? 1.757 6.801 5.612 1.00 93.12 98 LEU A C 1
ATOM 746 O O . LEU A 1 98 ? 2.124 6.716 4.441 1.00 93.12 98 LEU A O 1
ATOM 750 N N . ARG A 1 99 ? 2.218 7.746 6.435 1.00 95.69 99 ARG A N 1
ATOM 751 C CA . ARG A 1 99 ? 3.248 8.737 6.081 1.00 95.69 99 ARG A CA 1
ATOM 752 C C . ARG A 1 99 ? 4.474 8.564 6.979 1.00 95.69 99 ARG A C 1
ATOM 754 O O . ARG A 1 99 ? 4.549 9.215 8.026 1.00 95.69 99 ARG A O 1
ATOM 761 N N . PRO A 1 100 ? 5.401 7.665 6.607 1.00 96.31 100 PRO A N 1
ATOM 762 C CA . PRO A 1 100 ? 6.586 7.373 7.403 1.00 96.31 100 PRO A CA 1
ATOM 763 C C . PRO A 1 100 ? 7.415 8.634 7.664 1.00 96.31 100 PRO A C 1
ATOM 765 O O . PRO A 1 100 ? 7.515 9.510 6.806 1.00 96.31 100 PRO A O 1
ATOM 768 N N . GLN A 1 101 ? 8.023 8.711 8.843 1.00 96.88 101 GLN A N 1
ATOM 769 C CA . GLN A 1 101 ? 8.999 9.740 9.200 1.00 96.88 101 GLN A CA 1
ATOM 770 C C . GLN A 1 101 ? 10.377 9.084 9.245 1.00 96.88 101 GLN A C 1
ATOM 772 O O . GLN A 1 101 ? 10.551 8.077 9.927 1.00 96.88 101 GLN A O 1
ATOM 777 N N . ASP A 1 102 ? 11.326 9.602 8.464 1.00 95.88 102 ASP A N 1
ATOM 778 C CA . ASP A 1 102 ? 12.681 9.044 8.328 1.00 95.88 102 ASP A CA 1
ATOM 779 C C . ASP A 1 102 ? 12.700 7.534 8.020 1.00 95.88 102 ASP A C 1
ATOM 781 O O . ASP A 1 102 ? 13.523 6.771 8.526 1.00 95.88 102 ASP A O 1
ATOM 785 N N . GLY A 1 103 ? 11.765 7.090 7.174 1.00 96.75 103 GLY A N 1
ATOM 786 C CA . GLY A 1 103 ? 11.620 5.684 6.790 1.00 96.75 103 GLY A CA 1
ATOM 787 C C . GLY A 1 103 ? 10.945 4.798 7.842 1.00 96.75 103 GLY A C 1
ATOM 788 O O . GLY A 1 103 ? 10.904 3.584 7.670 1.00 96.75 103 GLY A O 1
ATOM 789 N N . ILE A 1 104 ? 10.399 5.367 8.918 1.00 97.50 104 ILE A N 1
ATOM 790 C CA . ILE A 1 104 ? 9.749 4.621 10.000 1.00 97.50 104 ILE A CA 1
ATOM 791 C C . ILE A 1 104 ? 8.264 4.978 10.061 1.00 97.50 104 ILE A C 1
ATOM 793 O O . ILE A 1 104 ? 7.885 6.146 10.136 1.00 97.50 104 ILE A O 1
ATOM 797 N N . GLY A 1 105 ? 7.413 3.957 10.053 1.00 96.06 105 GLY A N 1
ATOM 798 C CA . GLY A 1 105 ? 5.972 4.076 10.247 1.00 96.06 105 GLY A CA 1
ATOM 799 C C . GLY A 1 105 ? 5.455 3.159 11.352 1.00 96.06 105 GLY A C 1
ATOM 800 O O . GLY A 1 105 ? 6.103 2.176 11.716 1.00 96.06 105 GLY A O 1
ATOM 801 N N . GLN A 1 106 ? 4.280 3.489 11.886 1.00 94.94 106 GLN A N 1
ATOM 802 C CA . GLN A 1 106 ? 3.562 2.693 12.883 1.00 94.94 106 GLN A CA 1
ATOM 803 C C . GLN A 1 106 ? 2.191 2.320 12.334 1.00 94.94 106 GLN A C 1
ATOM 805 O O . GLN A 1 106 ? 1.504 3.167 11.766 1.00 94.94 106 GLN A O 1
ATOM 810 N N . LEU A 1 107 ? 1.796 1.067 12.527 1.00 94.25 107 LEU A N 1
ATOM 811 C CA . LEU A 1 107 ? 0.477 0.557 12.161 1.00 94.25 107 LEU A CA 1
ATOM 812 C C . LEU A 1 107 ? -0.034 -0.386 13.249 1.00 94.25 107 LEU A C 1
ATOM 814 O O . LEU A 1 107 ? 0.784 -0.978 13.965 1.00 94.25 107 LEU A O 1
ATOM 818 N N . PRO A 1 108 ? -1.357 -0.573 13.368 1.00 94.50 108 PRO A N 1
ATOM 819 C CA . PRO A 1 108 ? -1.887 -1.663 14.164 1.00 94.50 108 PRO A CA 1
ATOM 820 C C . PRO A 1 108 ? -1.312 -3.011 13.705 1.00 94.50 108 PRO A C 1
ATOM 822 O O . PRO A 1 108 ? -1.008 -3.219 12.531 1.00 94.50 108 PRO A O 1
ATOM 825 N N . VAL A 1 109 ? -1.132 -3.934 14.644 1.00 95.81 109 VAL A N 1
ATOM 826 C CA . VAL A 1 109 ? -0.722 -5.311 14.342 1.00 95.81 109 VAL A CA 1
ATOM 827 C C . VAL A 1 109 ? -1.777 -5.967 13.452 1.00 95.81 109 VAL A C 1
ATOM 829 O O . VAL A 1 109 ? -2.961 -5.936 13.783 1.00 95.81 109 VAL A O 1
ATOM 832 N N . GLY A 1 110 ? -1.340 -6.569 12.346 1.00 94.50 110 GLY A N 1
ATOM 833 C CA . GLY A 1 110 ? -2.229 -7.210 11.381 1.00 94.50 110 GLY A CA 1
ATOM 834 C C . GLY A 1 110 ? -1.545 -7.569 10.065 1.00 94.50 110 GLY A C 1
ATOM 835 O O . GLY A 1 110 ? -0.336 -7.366 9.893 1.00 94.50 110 GLY A O 1
ATOM 836 N N . MET A 1 111 ? -2.319 -8.130 9.140 1.00 94.50 111 MET A N 1
ATOM 837 C CA . MET A 1 111 ? -1.895 -8.364 7.756 1.00 94.50 111 MET A CA 1
ATOM 838 C C . MET A 1 111 ? -2.453 -7.278 6.835 1.00 94.50 111 MET A C 1
ATOM 840 O O . MET A 1 111 ? -3.642 -6.969 6.893 1.00 94.50 111 MET A O 1
ATOM 844 N N . TYR A 1 112 ? -1.600 -6.736 5.968 1.00 94.75 112 TYR A N 1
ATOM 845 C CA . TYR A 1 112 ? -1.974 -5.679 5.034 1.00 94.75 112 TYR A CA 1
ATOM 846 C C . TYR A 1 112 ? -1.469 -5.974 3.630 1.00 94.75 112 TYR A C 1
ATOM 848 O O . TYR A 1 112 ? -0.316 -6.359 3.460 1.00 94.75 112 TYR A O 1
ATOM 856 N N . GLU A 1 113 ? -2.301 -5.734 2.631 1.00 94.81 113 GLU A N 1
ATOM 857 C CA . GLU A 1 113 ? -1.898 -5.598 1.240 1.00 94.81 113 GLU A CA 1
ATOM 858 C C . GLU A 1 113 ? -1.411 -4.169 0.975 1.00 94.81 113 GLU A C 1
ATOM 860 O O . GLU A 1 113 ? -1.990 -3.187 1.455 1.00 94.81 113 GLU A O 1
ATOM 865 N N . ILE A 1 114 ? -0.329 -4.049 0.211 1.00 95.31 114 ILE A N 1
ATOM 866 C CA . ILE A 1 114 ? 0.200 -2.775 -0.261 1.00 95.31 114 ILE A CA 1
ATOM 867 C C . ILE A 1 114 ? -0.506 -2.413 -1.566 1.00 95.31 114 ILE A C 1
ATOM 869 O O . ILE A 1 114 ? -0.334 -3.087 -2.576 1.00 95.31 114 ILE A O 1
ATOM 873 N N . MET A 1 115 ? -1.253 -1.311 -1.554 1.00 93.94 115 MET A N 1
ATOM 874 C CA . MET A 1 115 ? -1.999 -0.846 -2.726 1.00 93.94 115 MET A CA 1
ATOM 875 C C . MET A 1 115 ? -1.126 0.023 -3.629 1.00 93.94 115 MET A C 1
ATOM 877 O O . MET A 1 115 ? -1.001 -0.204 -4.830 1.00 93.94 115 MET A O 1
ATOM 881 N N . GLU A 1 116 ? -0.509 1.040 -3.032 1.00 95.62 116 GLU A N 1
ATOM 882 C CA . GLU A 1 116 ? 0.335 2.000 -3.734 1.00 95.62 116 GLU A CA 1
ATOM 883 C C . GLU A 1 116 ? 1.333 2.645 -2.771 1.00 95.62 116 GLU A C 1
ATOM 885 O O . GLU A 1 116 ? 1.131 2.676 -1.552 1.00 95.62 116 GLU A O 1
ATOM 890 N N . TYR A 1 117 ? 2.397 3.220 -3.320 1.00 97.50 117 TYR A N 1
ATOM 891 C CA . TYR A 1 117 ? 3.312 4.067 -2.563 1.00 97.50 117 TYR A CA 1
ATOM 892 C C . TYR A 1 117 ? 3.759 5.282 -3.370 1.00 97.50 117 TYR A C 1
ATOM 894 O O . TYR A 1 117 ? 3.730 5.295 -4.604 1.00 97.50 117 TYR A O 1
ATOM 902 N N . ARG A 1 118 ? 4.251 6.297 -2.655 1.00 97.69 118 ARG A N 1
ATOM 903 C CA . ARG A 1 118 ? 5.004 7.409 -3.236 1.00 97.69 118 ARG A CA 1
ATOM 904 C C . ARG A 1 118 ? 6.403 7.465 -2.659 1.00 97.69 118 ARG A C 1
ATOM 906 O O . ARG A 1 118 ? 6.587 7.421 -1.445 1.00 97.69 118 ARG A O 1
ATOM 913 N N . TYR A 1 119 ? 7.381 7.627 -3.537 1.00 97.31 119 TYR A N 1
ATOM 914 C CA . TYR A 1 119 ? 8.784 7.821 -3.199 1.00 97.31 119 TYR A CA 1
ATOM 915 C C . TYR A 1 119 ? 9.274 9.138 -3.798 1.00 97.31 119 TYR A C 1
ATOM 917 O O . TYR A 1 119 ? 8.913 9.480 -4.921 1.00 97.31 119 TYR A O 1
ATOM 925 N N . SER A 1 120 ? 10.083 9.899 -3.070 1.00 96.06 120 SER A N 1
ATOM 926 C CA . SER A 1 120 ? 10.675 11.150 -3.537 1.00 96.06 120 SER A CA 1
ATOM 927 C C . SER A 1 120 ? 12.131 11.272 -3.109 1.00 96.06 120 SER A C 1
ATOM 929 O O . SER A 1 120 ? 12.508 10.906 -1.997 1.00 96.06 120 SER A O 1
ATOM 931 N N . LYS A 1 121 ? 12.957 11.833 -3.993 1.00 94.81 121 LYS A N 1
ATOM 932 C CA . LYS A 1 121 ? 14.380 12.074 -3.745 1.00 94.81 121 LYS A CA 1
ATOM 933 C C . LYS A 1 121 ? 14.869 13.248 -4.580 1.00 94.81 121 LYS A C 1
ATOM 935 O O . LYS A 1 121 ? 14.449 13.424 -5.720 1.00 94.81 121 LYS A O 1
ATOM 940 N N . LYS A 1 122 ? 15.789 14.039 -4.029 1.00 95.19 122 LYS A N 1
ATOM 941 C CA . LYS A 1 122 ? 16.525 15.046 -4.801 1.00 95.19 122 LYS A CA 1
ATOM 942 C C . LYS A 1 122 ? 17.826 14.452 -5.322 1.00 95.19 122 LYS A C 1
ATOM 944 O O . LYS A 1 122 ? 18.535 13.785 -4.570 1.00 95.19 122 LYS A O 1
ATOM 949 N N . ASP A 1 123 ? 18.133 14.696 -6.590 1.00 91.44 123 ASP A N 1
ATOM 950 C CA . ASP A 1 123 ? 19.449 14.369 -7.138 1.00 91.44 123 ASP A CA 1
ATOM 951 C C . ASP A 1 123 ? 20.508 15.414 -6.739 1.00 91.44 123 ASP A C 1
ATOM 953 O O . ASP A 1 123 ? 20.216 16.416 -6.080 1.00 91.44 123 ASP A O 1
ATOM 957 N N . SER A 1 124 ? 21.762 15.183 -7.136 1.00 94.50 124 SER A N 1
ATOM 958 C CA . SER A 1 124 ? 22.884 16.084 -6.842 1.00 94.50 124 SER A CA 1
ATOM 959 C C . SER A 1 124 ? 22.753 17.467 -7.489 1.00 94.50 124 SER A C 1
ATOM 961 O O . SER A 1 124 ? 23.425 18.400 -7.059 1.00 94.50 124 SER A O 1
ATOM 963 N N . ALA A 1 125 ? 21.899 17.616 -8.506 1.00 93.62 125 ALA A N 1
ATOM 964 C CA . ALA A 1 125 ? 21.572 18.896 -9.129 1.00 93.62 125 ALA A CA 1
ATOM 965 C C . ALA A 1 125 ? 20.371 19.588 -8.452 1.00 93.62 125 ALA A C 1
ATOM 967 O O . ALA A 1 125 ? 19.940 20.654 -8.892 1.00 93.62 125 ALA A O 1
ATOM 968 N N . GL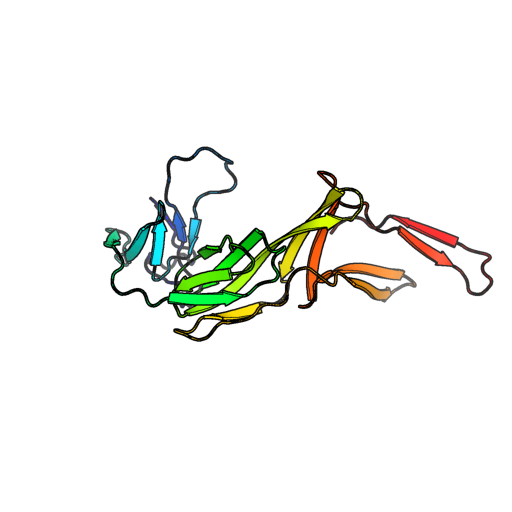Y A 1 126 ? 19.819 18.999 -7.385 1.00 93.44 126 GLY A N 1
ATOM 969 C CA . GLY A 1 126 ? 18.670 19.519 -6.648 1.00 93.44 126 GLY A CA 1
ATOM 970 C C . GLY A 1 126 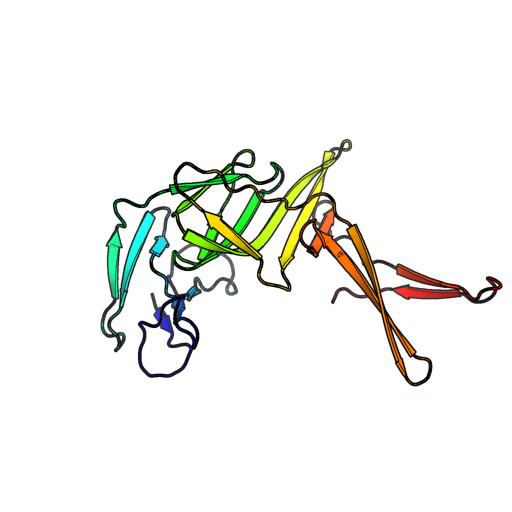? 17.321 19.257 -7.321 1.00 93.44 126 GLY A C 1
ATOM 971 O O . GLY A 1 126 ? 16.299 19.757 -6.840 1.00 93.44 126 GLY A O 1
ATOM 972 N N . VAL A 1 127 ? 17.279 18.478 -8.406 1.00 93.25 127 VAL A N 1
ATOM 973 C CA . VAL A 1 127 ? 16.029 18.133 -9.090 1.00 93.25 127 VAL A CA 1
ATOM 974 C C . VAL A 1 127 ? 15.266 17.123 -8.248 1.00 93.25 127 VAL A C 1
ATOM 976 O O . VAL A 1 127 ? 15.810 16.100 -7.839 1.00 93.25 127 VAL A O 1
ATOM 979 N N . ASN A 1 128 ? 13.986 17.406 -8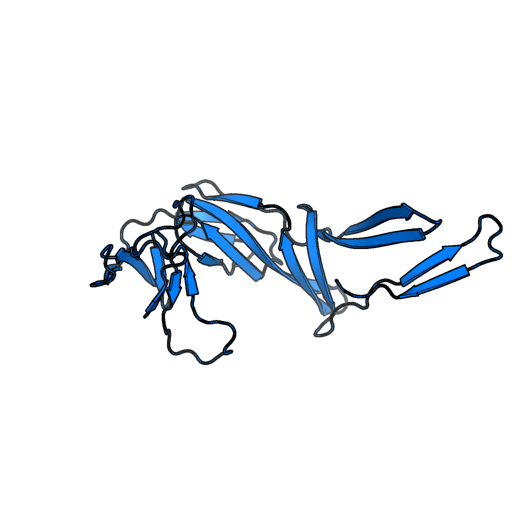.005 1.00 94.12 128 ASN A N 1
ATOM 980 C CA . ASN A 1 128 ? 13.106 16.487 -7.297 1.00 94.12 128 ASN A CA 1
ATOM 981 C C . ASN A 1 128 ? 12.596 15.398 -8.243 1.00 94.12 128 ASN A C 1
ATOM 983 O O . ASN A 1 128 ? 11.864 15.692 -9.188 1.00 94.12 128 ASN A O 1
ATOM 987 N N . TRP A 1 129 ? 12.941 14.157 -7.952 1.00 94.56 129 TRP A N 1
ATOM 988 C CA . TRP A 1 129 ? 12.385 12.972 -8.580 1.00 94.56 129 TRP A CA 1
ATOM 989 C C . TRP A 1 129 ? 11.285 12.410 -7.693 1.00 94.56 129 TRP A C 1
ATOM 991 O O . TRP A 1 129 ? 11.439 12.356 -6.472 1.00 94.56 129 TRP A O 1
ATOM 1001 N N . ARG A 1 130 ? 10.178 11.998 -8.307 1.00 95.75 130 ARG A N 1
ATOM 1002 C CA . ARG A 1 130 ? 9.078 11.323 -7.618 1.00 95.75 130 ARG A CA 1
ATOM 1003 C C . ARG A 1 130 ? 8.719 10.051 -8.365 1.00 95.75 130 ARG A C 1
ATOM 1005 O O . ARG A 1 130 ? 8.676 10.051 -9.589 1.00 95.75 130 ARG A O 1
ATOM 1012 N N . VAL A 1 131 ? 8.446 8.998 -7.618 1.00 95.38 131 VAL A N 1
ATOM 1013 C CA . VAL A 1 131 ? 7.955 7.720 -8.113 1.00 95.38 131 VAL A CA 1
ATOM 1014 C C . VAL A 1 131 ? 6.613 7.443 -7.454 1.00 95.38 131 VAL A C 1
ATOM 1016 O O . VAL A 1 131 ? 6.468 7.634 -6.247 1.00 95.38 131 VAL A O 1
ATOM 1019 N N . GLU A 1 132 ? 5.644 7.011 -8.246 1.00 96.12 132 GLU A N 1
ATOM 1020 C CA . GLU A 1 132 ? 4.364 6.480 -7.776 1.00 96.12 132 GLU A CA 1
ATOM 1021 C C . GLU A 1 132 ? 4.291 5.027 -8.241 1.00 96.12 132 GLU A C 1
ATOM 1023 O O . GLU A 1 132 ? 4.443 4.776 -9.435 1.00 96.12 132 GLU A O 1
ATOM 1028 N N . GLY A 1 133 ? 4.153 4.086 -7.308 1.00 95.31 133 GLY A N 1
ATOM 1029 C CA . GLY A 1 133 ? 4.168 2.651 -7.597 1.00 95.31 133 GLY A CA 1
ATOM 1030 C C . GLY A 1 133 ? 2.865 1.971 -7.205 1.00 95.31 133 GLY A C 1
ATOM 1031 O O . GLY A 1 133 ? 2.271 2.340 -6.191 1.00 95.31 133 GLY A O 1
ATOM 1032 N N . TRP A 1 134 ? 2.442 0.985 -7.994 1.00 94.44 134 TRP A N 1
ATOM 1033 C CA . TRP A 1 134 ? 1.271 0.144 -7.738 1.00 94.44 134 TRP A CA 1
ATOM 1034 C C . TRP A 1 134 ? 1.513 -1.291 -8.206 1.00 94.44 134 TRP A C 1
ATOM 1036 O O . TRP A 1 134 ? 2.296 -1.562 -9.122 1.00 94.44 134 TRP A O 1
ATOM 1046 N N . PHE A 1 135 ? 0.817 -2.227 -7.575 1.00 92.31 135 PHE A N 1
ATOM 1047 C CA . PHE A 1 135 ? 1.084 -3.650 -7.722 1.00 92.31 135 PHE A CA 1
ATOM 1048 C C . PHE A 1 135 ? 0.028 -4.308 -8.615 1.00 92.31 135 PHE A C 1
ATOM 1050 O O . PHE A 1 135 ? -1.165 -4.067 -8.453 1.00 92.31 135 PHE A O 1
ATOM 1057 N N . ARG A 1 136 ? 0.464 -5.118 -9.592 1.00 86.81 136 ARG A N 1
ATOM 1058 C CA . ARG A 1 136 ? -0.454 -5.963 -10.383 1.00 86.81 136 ARG A CA 1
ATOM 1059 C C . ARG A 1 136 ? -0.882 -7.204 -9.596 1.00 86.81 136 ARG A C 1
ATOM 1061 O O . ARG A 1 136 ? -2.008 -7.663 -9.740 1.00 86.81 136 ARG A O 1
ATOM 1068 N N . GLU A 1 137 ? 0.042 -7.745 -8.809 1.00 89.75 137 GLU A N 1
ATOM 1069 C CA . GLU A 1 137 ? -0.168 -8.886 -7.922 1.00 89.75 137 GLU A CA 1
ATOM 1070 C C . GLU A 1 137 ? -0.175 -8.399 -6.476 1.00 89.75 137 GLU A C 1
ATOM 1072 O O . GLU A 1 137 ? 0.612 -7.524 -6.118 1.00 89.75 137 GLU A O 1
ATOM 1077 N N . SER A 1 138 ? -1.036 -8.973 -5.640 1.00 91.88 138 SER A N 1
ATOM 1078 C CA . SER A 1 138 ? -1.136 -8.581 -4.238 1.00 91.88 138 SER A CA 1
ATOM 1079 C C . SER A 1 138 ? 0.174 -8.827 -3.493 1.00 91.88 138 SER A C 1
ATOM 1081 O O . SER A 1 138 ? 0.667 -9.955 -3.408 1.00 91.88 138 SER A O 1
ATOM 1083 N N . VAL A 1 139 ? 0.723 -7.767 -2.900 1.00 94.56 139 VAL A N 1
ATOM 1084 C CA . VAL A 1 139 ? 1.904 -7.841 -2.036 1.00 94.56 139 VAL A CA 1
ATOM 1085 C C . VAL A 1 139 ? 1.483 -7.586 -0.602 1.00 94.56 139 VAL A C 1
ATOM 1087 O O . VAL A 1 139 ? 0.968 -6.519 -0.279 1.00 94.56 139 VAL A O 1
ATOM 1090 N N . PHE A 1 140 ? 1.750 -8.555 0.271 1.00 94.75 140 PHE A N 1
ATOM 1091 C CA . PHE A 1 140 ? 1.349 -8.494 1.671 1.00 94.75 140 PHE A CA 1
ATOM 1092 C C . PHE A 1 140 ? 2.519 -8.198 2.607 1.00 94.75 140 PHE A C 1
ATOM 1094 O O . PHE A 1 140 ? 3.633 -8.697 2.438 1.00 94.75 140 PHE A O 1
ATOM 1101 N N . VAL A 1 141 ? 2.234 -7.437 3.659 1.00 95.31 141 VAL A N 1
ATOM 1102 C CA . VAL A 1 141 ? 3.120 -7.184 4.789 1.00 95.31 141 VAL A CA 1
ATOM 1103 C C . VAL A 1 141 ? 2.422 -7.561 6.088 1.00 95.31 141 VAL A C 1
ATOM 1105 O O . VAL A 1 141 ? 1.297 -7.147 6.367 1.00 95.31 141 VAL A O 1
ATOM 1108 N N . ARG A 1 142 ? 3.123 -8.340 6.915 1.00 96.12 142 ARG A N 1
ATOM 1109 C CA . ARG A 1 142 ? 2.667 -8.676 8.262 1.00 96.12 142 ARG A CA 1
ATOM 1110 C C . ARG A 1 142 ? 3.299 -7.734 9.274 1.00 96.12 142 ARG A C 1
ATOM 1112 O O . ARG A 1 142 ? 4.511 -7.773 9.476 1.00 96.12 142 ARG A O 1
ATOM 1119 N N . VAL A 1 143 ? 2.474 -6.944 9.947 1.00 96.38 143 VAL A N 1
ATOM 1120 C CA . VAL A 1 143 ? 2.883 -6.076 11.053 1.00 96.38 143 VAL A CA 1
ATOM 1121 C C . VAL A 1 143 ? 2.736 -6.850 12.352 1.00 96.38 143 VAL A C 1
ATOM 1123 O O . VAL A 1 143 ? 1.672 -7.392 12.641 1.00 96.38 143 VAL A O 1
ATOM 1126 N N . GLN A 1 144 ? 3.806 -6.912 13.138 1.00 95.88 144 GLN A N 1
ATOM 1127 C CA . GLN A 1 144 ? 3.838 -7.619 14.415 1.00 95.88 144 GLN A CA 1
ATOM 1128 C C . GLN A 1 144 ? 4.299 -6.677 15.523 1.00 95.88 144 GLN A C 1
ATOM 1130 O O . GLN A 1 144 ? 5.019 -5.708 15.284 1.00 95.88 144 GLN A O 1
ATOM 1135 N N . LYS A 1 145 ? 3.886 -6.974 16.755 1.00 95.31 145 LYS A N 1
ATOM 1136 C CA . LYS A 1 145 ? 4.338 -6.237 17.933 1.00 95.31 145 LYS A CA 1
ATOM 1137 C C . LYS A 1 145 ? 5.842 -6.436 18.113 1.00 95.31 145 LYS A C 1
ATOM 1139 O O . LYS A 1 145 ? 6.319 -7.558 17.981 1.00 95.31 145 LYS A O 1
ATOM 1144 N N . GLU A 1 146 ? 6.564 -5.357 18.418 1.00 89.19 146 GLU A N 1
ATOM 1145 C CA . GLU A 1 146 ? 8.009 -5.354 18.735 1.00 89.19 146 GLU A CA 1
ATOM 1146 C C . GLU A 1 146 ? 8.951 -5.860 17.620 1.00 89.19 146 GLU A C 1
ATOM 1148 O O . GLU A 1 146 ? 10.169 -5.760 17.752 1.00 89.19 146 GLU A O 1
ATOM 1153 N N . VAL A 1 147 ? 8.419 -6.324 16.486 1.00 90.31 147 VAL A N 1
ATOM 1154 C CA . VAL A 1 147 ? 9.186 -6.774 15.322 1.00 90.31 147 VAL A CA 1
ATOM 1155 C C . VAL A 1 147 ? 8.975 -5.786 14.185 1.00 90.31 147 VAL A C 1
ATOM 1157 O O . VAL A 1 147 ? 7.846 -5.524 13.773 1.00 90.31 147 VAL A O 1
ATOM 1160 N N . SER A 1 148 ? 10.071 -5.233 13.665 1.00 90.81 148 SER A N 1
ATOM 1161 C CA . SER A 1 148 ? 10.006 -4.331 12.514 1.00 90.81 148 SER A CA 1
ATOM 1162 C C . SER A 1 148 ? 9.884 -5.126 11.216 1.00 90.81 148 SER A C 1
ATOM 1164 O O . SER A 1 148 ? 10.740 -5.961 10.925 1.00 90.81 148 SER A O 1
ATOM 1166 N N . ALA A 1 149 ? 8.853 -4.846 10.422 1.00 92.88 149 ALA A N 1
ATOM 1167 C CA . ALA A 1 149 ? 8.754 -5.341 9.052 1.00 92.88 149 ALA A CA 1
ATOM 1168 C C . ALA A 1 149 ? 9.481 -4.374 8.109 1.00 92.88 149 ALA A C 1
ATOM 1170 O O . ALA A 1 149 ? 9.207 -3.177 8.133 1.00 92.88 149 ALA A O 1
ATOM 1171 N N . SER A 1 150 ? 10.397 -4.869 7.277 1.00 94.25 150 SER A N 1
ATOM 1172 C CA . SER A 1 150 ? 11.138 -4.034 6.323 1.00 94.25 150 SER A CA 1
ATOM 1173 C C . SER A 1 150 ? 10.621 -4.242 4.903 1.00 94.25 150 SER A C 1
ATOM 1175 O O . SER A 1 150 ? 10.631 -5.363 4.397 1.00 94.25 150 SER A O 1
ATOM 1177 N N . LEU A 1 151 ? 10.227 -3.157 4.241 1.00 95.19 151 LEU A N 1
ATOM 1178 C CA . LEU A 1 151 ? 9.813 -3.152 2.840 1.00 95.19 151 LEU A CA 1
ATOM 1179 C C . LEU A 1 151 ? 10.908 -2.540 1.974 1.00 95.19 151 LEU A C 1
ATOM 1181 O O . LEU A 1 151 ? 11.565 -1.576 2.364 1.00 95.19 151 LEU A O 1
ATOM 1185 N N . ARG A 1 152 ? 11.097 -3.091 0.777 1.00 95.00 152 ARG A N 1
ATOM 1186 C CA . ARG A 1 152 ? 11.992 -2.534 -0.241 1.00 95.00 152 ARG A CA 1
ATOM 1187 C C . ARG A 1 152 ? 11.116 -1.930 -1.327 1.00 95.00 152 ARG A C 1
ATOM 1189 O O . ARG A 1 152 ? 10.474 -2.678 -2.041 1.00 95.00 152 ARG A O 1
ATOM 1196 N N . LEU A 1 153 ? 11.058 -0.604 -1.393 1.00 95.81 153 LEU A N 1
ATOM 1197 C CA . LEU A 1 153 ? 10.203 0.158 -2.310 1.00 95.81 153 LEU A CA 1
ATOM 1198 C C . LEU A 1 153 ? 11.013 1.293 -2.941 1.00 95.81 153 LEU A C 1
ATOM 1200 O O . LEU A 1 153 ? 11.955 1.802 -2.330 1.00 95.81 153 LEU A O 1
ATOM 1204 N N . GLY A 1 154 ? 10.626 1.748 -4.129 1.00 94.25 154 GLY A N 1
ATOM 1205 C CA . GLY A 1 154 ? 11.345 2.823 -4.812 1.00 94.25 154 GLY A CA 1
ATOM 1206 C C . GLY A 1 154 ? 12.581 2.298 -5.537 1.00 94.25 154 GLY A C 1
ATOM 1207 O O . GLY A 1 154 ? 12.450 1.621 -6.542 1.00 94.25 154 GLY A O 1
ATOM 1208 N N . GLU A 1 155 ? 13.786 2.646 -5.091 1.00 92.94 155 GLU A N 1
ATOM 1209 C CA . GLU A 1 155 ? 15.017 2.269 -5.804 1.00 92.94 155 GLU A CA 1
ATOM 1210 C C . GLU A 1 155 ? 15.432 0.795 -5.546 1.00 92.94 155 GLU A C 1
ATOM 1212 O O . GLU A 1 155 ? 15.278 0.308 -4.422 1.00 92.94 155 GLU A O 1
ATOM 1217 N N . PRO A 1 156 ? 16.045 0.097 -6.530 1.00 94.44 156 PRO A N 1
ATOM 1218 C CA . PRO A 1 156 ? 16.293 0.541 -7.901 1.00 94.44 156 PRO A CA 1
ATOM 1219 C C . PRO A 1 156 ? 15.038 0.457 -8.778 1.00 94.44 156 PRO A C 1
ATOM 1221 O O . PRO A 1 156 ? 14.255 -0.480 -8.672 1.00 94.44 156 PRO A O 1
ATOM 1224 N N . ILE A 1 157 ? 14.913 1.418 -9.693 1.00 91.56 157 ILE A N 1
ATOM 1225 C CA . ILE A 1 157 ? 13.908 1.393 -10.756 1.00 91.56 157 ILE A CA 1
ATOM 1226 C C . ILE A 1 157 ? 14.538 0.770 -12.001 1.00 91.56 157 ILE A C 1
ATOM 1228 O O . ILE A 1 157 ? 15.622 1.186 -12.419 1.00 91.56 157 ILE A O 1
ATOM 1232 N N . THR A 1 158 ? 13.871 -0.216 -12.589 1.00 91.75 158 THR A N 1
ATOM 1233 C CA . THR A 1 158 ? 14.349 -0.964 -13.755 1.00 91.75 158 THR A CA 1
ATOM 1234 C C . THR A 1 158 ? 13.392 -0.822 -14.935 1.00 91.75 158 THR A C 1
ATOM 1236 O O . THR A 1 158 ? 12.245 -0.401 -14.796 1.00 91.75 158 THR A O 1
ATOM 1239 N N . LEU A 1 159 ? 13.893 -1.137 -16.129 1.00 88.88 159 LEU A N 1
ATOM 1240 C CA . LEU A 1 159 ? 13.103 -1.210 -17.353 1.00 88.88 159 LEU A CA 1
ATOM 1241 C C . LEU A 1 159 ? 13.007 -2.673 -17.782 1.00 88.88 159 LEU A C 1
ATOM 1243 O O . LEU A 1 159 ? 14.038 -3.325 -17.960 1.00 88.88 159 LEU A O 1
ATOM 1247 N N . ALA A 1 160 ? 11.790 -3.169 -17.974 1.00 88.00 160 ALA A N 1
ATOM 1248 C CA . ALA A 1 160 ? 11.514 -4.526 -18.422 1.00 88.00 160 ALA A CA 1
ATOM 1249 C C . ALA A 1 160 ? 10.847 -4.490 -19.803 1.00 88.00 160 ALA A C 1
ATOM 1251 O O . ALA A 1 160 ? 9.699 -4.073 -19.937 1.00 88.00 160 ALA A O 1
ATOM 1252 N N . LEU A 1 161 ? 11.578 -4.917 -20.838 1.00 86.88 161 LEU A N 1
ATOM 1253 C CA . LEU A 1 161 ? 11.038 -5.075 -22.188 1.00 86.88 161 LEU A CA 1
ATOM 1254 C C . LEU A 1 161 ? 10.520 -6.503 -22.363 1.00 86.88 161 LEU A C 1
ATOM 1256 O O . LEU A 1 161 ? 11.290 -7.460 -22.278 1.00 86.88 161 LEU A O 1
ATOM 1260 N N . SER A 1 162 ? 9.240 -6.638 -22.677 1.00 89.50 162 SER A N 1
ATOM 1261 C CA . SER A 1 162 ? 8.627 -7.893 -23.096 1.00 89.50 162 SER A CA 1
ATOM 1262 C C . SER A 1 162 ? 8.118 -7.788 -24.533 1.00 89.50 162 SER A C 1
ATOM 1264 O O . SER A 1 162 ? 7.940 -6.695 -25.083 1.00 89.50 162 SER A O 1
ATOM 1266 N N . HIS A 1 163 ? 7.943 -8.940 -25.178 1.00 89.00 163 HIS A N 1
ATOM 1267 C CA . HIS A 1 163 ? 7.379 -9.010 -26.516 1.00 89.00 163 HIS A CA 1
ATOM 1268 C C . HIS A 1 163 ? 6.447 -10.208 -26.660 1.00 89.00 163 HIS A C 1
ATOM 1270 O O . HIS A 1 163 ? 6.655 -11.255 -26.050 1.00 89.00 163 HIS A O 1
ATOM 1276 N N . GLU A 1 164 ? 5.440 -10.052 -27.509 1.00 92.31 164 GLU A N 1
ATOM 1277 C CA . GLU A 1 164 ? 4.437 -11.069 -27.796 1.00 92.31 164 GLU A CA 1
ATOM 1278 C C . GLU A 1 164 ? 4.212 -11.155 -29.310 1.00 92.31 164 GLU A C 1
ATOM 1280 O O . GLU A 1 164 ? 3.969 -10.146 -29.980 1.00 92.31 164 GLU A O 1
ATOM 1285 N N . ALA A 1 165 ? 4.285 -12.363 -29.871 1.00 90.94 165 ALA A N 1
ATOM 1286 C CA . ALA A 1 165 ? 3.930 -12.596 -31.266 1.00 90.94 165 ALA A CA 1
ATOM 1287 C C . ALA A 1 165 ? 2.400 -12.662 -31.408 1.00 90.94 165 ALA A C 1
ATOM 1289 O O . ALA A 1 165 ? 1.767 -13.593 -30.923 1.00 90.94 165 ALA A O 1
ATOM 1290 N N . LEU A 1 166 ? 1.806 -11.709 -32.130 1.00 88.50 166 LEU A N 1
ATOM 1291 C CA . LEU A 1 166 ? 0.350 -11.593 -32.314 1.00 88.50 166 LEU A CA 1
ATOM 1292 C C . LEU A 1 166 ? -0.171 -12.311 -33.579 1.00 88.50 166 LEU A C 1
ATOM 1294 O O . LEU A 1 166 ? -1.299 -12.074 -34.026 1.00 88.50 166 LEU A O 1
ATOM 1298 N N . GLY A 1 167 ? 0.670 -13.135 -34.214 1.00 86.56 167 GLY A N 1
ATOM 1299 C CA . GLY A 1 167 ? 0.395 -13.764 -35.510 1.00 86.56 167 GLY A CA 1
ATOM 1300 C C . GLY A 1 167 ? 0.458 -12.794 -36.703 1.00 86.56 167 GLY A C 1
ATOM 1301 O O . GLY A 1 167 ? 0.531 -11.574 -36.548 1.00 86.56 167 GLY A O 1
ATOM 1302 N N . ALA A 1 168 ? 0.452 -13.345 -37.924 1.00 87.62 168 ALA A N 1
ATOM 1303 C CA . ALA A 1 168 ? 0.546 -12.593 -39.188 1.00 87.62 168 ALA A CA 1
ATOM 1304 C C . ALA A 1 168 ? 1.763 -11.641 -39.276 1.00 87.62 168 ALA A C 1
ATOM 1306 O O . ALA A 1 168 ? 1.663 -10.539 -39.809 1.00 87.62 168 ALA A O 1
ATOM 1307 N N . GLY A 1 169 ? 2.907 -12.047 -38.710 1.00 83.38 169 GLY A N 1
ATOM 1308 C CA . GLY A 1 169 ? 4.133 -11.238 -38.703 1.00 83.38 169 GLY A CA 1
ATOM 1309 C C . GLY A 1 169 ? 4.087 -10.010 -37.786 1.00 83.38 169 GLY A C 1
ATOM 1310 O O . GLY A 1 169 ? 4.975 -9.166 -37.860 1.00 83.38 169 GLY A O 1
ATOM 1311 N N . ARG A 1 170 ? 3.071 -9.889 -36.922 1.00 85.38 170 ARG A N 1
ATOM 1312 C CA . ARG A 1 170 ? 2.957 -8.797 -35.951 1.00 85.38 170 ARG A CA 1
ATOM 1313 C C . ARG A 1 170 ? 3.590 -9.191 -34.624 1.00 85.38 170 ARG A C 1
ATOM 1315 O O . ARG A 1 170 ? 3.364 -10.291 -34.121 1.00 85.38 170 ARG A O 1
ATOM 1322 N N . VAL A 1 171 ? 4.321 -8.252 -34.039 1.00 85.62 171 VAL A N 1
ATOM 1323 C CA . VAL A 1 171 ? 4.909 -8.369 -32.705 1.00 85.62 171 VAL A CA 1
ATOM 1324 C C . VAL A 1 171 ? 4.454 -7.166 -31.888 1.00 85.62 171 VAL A C 1
ATOM 1326 O O . VAL A 1 171 ? 4.535 -6.031 -32.361 1.00 85.62 171 VAL A O 1
ATOM 1329 N N . ARG A 1 172 ? 3.950 -7.411 -30.680 1.00 85.38 172 ARG A N 1
ATOM 1330 C CA . ARG A 1 172 ? 3.724 -6.384 -29.662 1.00 85.38 172 ARG A CA 1
ATOM 1331 C C . ARG A 1 172 ? 4.967 -6.294 -28.795 1.00 85.38 172 ARG A C 1
ATOM 1333 O O . ARG A 1 172 ? 5.513 -7.321 -28.410 1.00 85.38 172 ARG A O 1
ATOM 1340 N N . PHE A 1 173 ? 5.370 -5.074 -28.479 1.00 85.56 173 PHE A N 1
ATOM 1341 C CA . PHE A 1 173 ? 6.397 -4.789 -27.487 1.00 85.56 173 PHE A CA 1
ATOM 1342 C C . PHE A 1 173 ? 5.745 -4.025 -26.340 1.00 85.56 173 PHE A C 1
ATOM 1344 O O . PHE A 1 173 ? 4.983 -3.091 -26.589 1.00 85.56 173 PHE A O 1
ATOM 1351 N N . GLU A 1 174 ? 6.049 -4.412 -25.109 1.00 86.00 174 GLU A N 1
ATOM 1352 C CA . GLU A 1 174 ? 5.637 -3.704 -23.897 1.00 86.00 174 GLU A CA 1
ATOM 1353 C C . GLU A 1 174 ? 6.892 -3.394 -23.087 1.00 86.00 174 GLU A C 1
ATOM 1355 O O . GLU A 1 174 ? 7.726 -4.270 -22.856 1.00 86.00 174 GLU A O 1
ATOM 1360 N N . LEU A 1 175 ? 7.050 -2.130 -22.702 1.00 85.75 175 LEU A N 1
ATOM 1361 C CA . LEU A 1 175 ? 8.152 -1.678 -21.868 1.00 85.75 175 LEU A CA 1
ATOM 1362 C C . LEU A 1 175 ? 7.580 -1.179 -20.547 1.00 85.75 175 LEU A C 1
ATOM 1364 O O . LEU A 1 175 ? 7.016 -0.088 -20.488 1.00 85.75 175 LEU A O 1
ATOM 1368 N N . ASP A 1 176 ? 7.746 -1.981 -19.505 1.00 86.75 176 ASP A N 1
ATOM 1369 C CA . ASP A 1 176 ? 7.347 -1.627 -18.151 1.00 86.75 176 ASP A CA 1
ATOM 1370 C C . ASP A 1 176 ? 8.501 -0.929 -17.426 1.00 86.75 176 ASP A C 1
ATOM 1372 O O . ASP A 1 176 ? 9.664 -1.332 -17.522 1.00 86.75 176 ASP A O 1
ATOM 1376 N N . VAL A 1 177 ? 8.169 0.102 -16.652 1.00 90.38 177 VAL A N 1
ATOM 1377 C CA . VAL A 1 177 ? 9.066 0.661 -15.639 1.00 90.38 177 VAL A CA 1
ATOM 1378 C C . VAL A 1 177 ? 8.684 0.019 -14.310 1.00 90.38 177 VAL A C 1
ATOM 1380 O O . VAL A 1 177 ? 7.527 0.122 -13.899 1.00 90.38 177 VAL A O 1
ATOM 1383 N N . GLN A 1 178 ? 9.629 -0.663 -13.664 1.00 93.75 178 GLN A N 1
ATOM 1384 C CA . GLN A 1 178 ? 9.360 -1.500 -12.496 1.00 93.75 178 GLN A CA 1
ATOM 1385 C C . GLN A 1 178 ? 10.168 -1.081 -11.270 1.00 93.75 178 GLN A C 1
ATOM 1387 O O . GLN A 1 178 ? 11.298 -0.602 -11.389 1.00 93.75 178 GLN A O 1
ATOM 1392 N N . GLY A 1 179 ? 9.579 -1.266 -10.091 1.00 94.75 179 GLY A N 1
ATOM 1393 C CA . GLY A 1 179 ? 10.286 -1.186 -8.817 1.00 94.75 179 GLY A CA 1
ATOM 1394 C C . GLY A 1 179 ? 10.835 -2.546 -8.351 1.00 94.75 179 GLY A C 1
ATOM 1395 O O . GLY A 1 179 ? 10.724 -3.554 -9.057 1.00 94.75 179 GLY A O 1
ATOM 1396 N N . PRO A 1 180 ? 11.475 -2.592 -7.170 1.00 94.38 180 PRO A N 1
ATOM 1397 C CA . PRO A 1 180 ? 12.186 -3.768 -6.660 1.00 94.38 180 PRO A CA 1
ATOM 1398 C C . PRO A 1 180 ? 11.308 -4.989 -6.349 1.00 94.38 180 PRO A C 1
ATOM 1400 O O . PRO A 1 180 ? 11.853 -6.079 -6.174 1.00 94.38 180 PRO A O 1
ATOM 1403 N N . LEU A 1 181 ? 9.990 -4.829 -6.248 1.00 92.88 181 LEU A N 1
ATOM 1404 C CA . LEU A 1 181 ? 9.025 -5.903 -6.007 1.00 92.88 181 LEU A CA 1
ATOM 1405 C C . LEU A 1 181 ? 8.258 -6.289 -7.283 1.00 92.88 181 LEU A C 1
ATOM 1407 O O . LEU A 1 181 ? 7.307 -7.062 -7.206 1.00 92.88 181 LEU A O 1
ATOM 1411 N N . GLY A 1 182 ? 8.664 -5.779 -8.453 1.00 90.94 182 GLY A N 1
ATOM 1412 C CA . GLY A 1 182 ? 7.969 -6.010 -9.723 1.00 90.94 182 GLY A CA 1
ATOM 1413 C C . GLY A 1 182 ? 6.711 -5.155 -9.897 1.00 90.94 182 GLY A C 1
ATOM 1414 O O . GLY A 1 182 ? 5.960 -5.343 -10.854 1.00 90.94 182 GLY A O 1
ATOM 1415 N N . GLU A 1 183 ? 6.477 -4.203 -8.993 1.00 94.00 183 GLU A N 1
ATOM 1416 C CA . GLU A 1 183 ? 5.422 -3.208 -9.117 1.00 94.00 183 GLU A CA 1
ATOM 1417 C C . GLU A 1 183 ? 5.627 -2.351 -10.367 1.00 94.00 183 GLU A C 1
ATOM 1419 O O . GLU A 1 183 ? 6.762 -2.070 -10.758 1.00 94.00 183 GLU A O 1
ATOM 1424 N N . ARG A 1 184 ? 4.535 -1.885 -10.978 1.00 93.12 184 ARG A N 1
ATOM 1425 C CA . ARG A 1 184 ? 4.624 -0.855 -12.015 1.00 93.12 184 ARG A CA 1
ATOM 1426 C C . ARG A 1 184 ? 4.848 0.492 -11.351 1.00 93.12 184 ARG A C 1
ATOM 1428 O O . ARG A 1 184 ? 4.269 0.778 -10.303 1.00 93.12 184 ARG A O 1
ATOM 1435 N N . VAL A 1 185 ? 5.652 1.334 -11.989 1.00 93.75 185 VAL A N 1
ATOM 1436 C CA . VAL A 1 185 ? 5.919 2.679 -11.491 1.00 93.75 185 VAL A CA 1
ATOM 1437 C C . VAL A 1 185 ? 5.742 3.756 -12.555 1.00 93.75 185 VAL A C 1
ATOM 1439 O O . VAL A 1 185 ? 6.065 3.575 -13.727 1.00 93.75 185 VAL A O 1
ATOM 1442 N N . ILE A 1 186 ? 5.314 4.938 -12.118 1.00 92.12 186 ILE A N 1
ATOM 1443 C CA . ILE A 1 186 ? 5.431 6.180 -12.882 1.00 92.12 186 ILE A CA 1
ATOM 1444 C C . ILE A 1 186 ? 6.531 7.022 -12.264 1.00 92.12 186 ILE A C 1
ATOM 1446 O O . ILE A 1 186 ? 6.531 7.298 -11.064 1.00 92.12 186 ILE A O 1
ATOM 1450 N N . VAL A 1 187 ? 7.451 7.478 -13.109 1.00 91.81 187 VAL A N 1
ATOM 1451 C CA . VAL A 1 187 ? 8.551 8.356 -12.711 1.00 91.81 187 VAL A CA 1
ATOM 1452 C C . VAL A 1 187 ? 8.259 9.782 -13.162 1.00 91.81 187 VAL A C 1
ATOM 1454 O O . VAL A 1 187 ? 7.949 10.029 -14.330 1.00 91.81 187 VAL A O 1
ATOM 1457 N N . TYR A 1 188 ? 8.429 10.729 -12.249 1.00 93.25 188 TYR A N 1
ATOM 1458 C CA . TYR A 1 188 ? 8.299 12.162 -12.465 1.00 93.25 188 TYR A CA 1
ATOM 1459 C C . TYR A 1 188 ? 9.635 12.864 -12.222 1.00 93.25 188 TYR A C 1
ATOM 1461 O O . TYR A 1 188 ? 10.337 12.581 -11.248 1.00 93.25 188 TYR A O 1
ATOM 1469 N N . ARG A 1 189 ? 9.933 13.853 -13.066 1.00 91.69 189 ARG A N 1
ATOM 1470 C CA . ARG A 1 189 ? 11.016 14.822 -12.888 1.00 91.69 189 ARG A CA 1
ATOM 1471 C C . ARG A 1 189 ? 10.396 16.193 -12.621 1.00 91.69 189 ARG A C 1
ATOM 1473 O O . ARG A 1 189 ? 9.800 16.812 -13.503 1.00 91.69 189 ARG A O 1
ATOM 1480 N N . GLY A 1 190 ? 10.502 16.681 -11.391 1.00 88.50 190 GLY A N 1
ATOM 1481 C CA . GLY A 1 190 ? 9.752 17.848 -10.934 1.00 88.50 190 GLY A CA 1
ATOM 1482 C C . GLY A 1 190 ? 8.246 17.574 -10.961 1.00 88.50 190 GLY A C 1
ATOM 1483 O O . GLY A 1 190 ? 7.776 16.639 -10.320 1.00 88.50 190 GLY A O 1
ATOM 1484 N N . LYS A 1 191 ? 7.488 18.394 -11.699 1.00 85.69 191 LYS A N 1
ATOM 1485 C CA . LYS A 1 191 ? 6.037 18.209 -11.904 1.00 85.69 191 LYS A CA 1
ATOM 1486 C C . LYS A 1 191 ? 5.696 17.445 -13.186 1.00 85.69 191 LYS A C 1
ATOM 1488 O O . LYS A 1 191 ? 4.526 17.196 -13.445 1.00 85.69 191 LYS A O 1
ATOM 1493 N N . GLN A 1 192 ? 6.696 17.121 -14.002 1.00 87.44 192 GLN A N 1
ATOM 1494 C CA . GLN A 1 192 ? 6.487 16.491 -15.295 1.00 87.44 192 GLN A CA 1
ATOM 1495 C C . GLN A 1 192 ? 6.657 14.981 -15.151 1.00 87.44 192 GLN A C 1
ATOM 1497 O O . GLN A 1 192 ? 7.682 14.522 -14.642 1.00 87.44 192 GLN A O 1
ATOM 1502 N N . GLN A 1 193 ? 5.671 14.209 -15.606 1.00 85.00 193 GLN A N 1
ATOM 1503 C CA . GLN A 1 193 ? 5.874 12.781 -15.833 1.00 85.00 193 GLN A CA 1
ATOM 1504 C C . GLN A 1 193 ? 7.011 12.613 -16.847 1.00 85.00 193 GLN A C 1
ATOM 1506 O O . GLN A 1 193 ? 7.168 13.435 -17.755 1.00 85.00 193 GLN A O 1
ATOM 1511 N N . SER A 1 194 ? 7.840 11.586 -16.676 1.00 78.62 194 SER A N 1
ATOM 1512 C CA . SER A 1 194 ? 8.842 11.220 -17.681 1.00 78.62 194 SER A CA 1
ATOM 1513 C C . SER A 1 194 ? 8.188 11.090 -19.065 1.00 78.62 194 SER A C 1
ATOM 1515 O O . SER A 1 194 ? 6.965 11.006 -19.190 1.00 78.62 194 SER A O 1
ATOM 1517 N N . VAL A 1 195 ? 8.967 11.173 -20.140 1.00 75.00 195 VAL A N 1
ATOM 1518 C CA . VAL A 1 195 ? 8.417 10.957 -21.487 1.00 75.00 195 VAL A CA 1
ATOM 1519 C C . VAL A 1 195 ? 8.281 9.460 -21.747 1.00 75.00 195 VAL A C 1
ATOM 1521 O O . VAL A 1 195 ? 9.151 8.712 -21.289 1.00 75.00 195 VAL A O 1
ATOM 1524 N N . PRO A 1 196 ? 7.247 9.022 -22.489 1.00 71.12 196 PRO A N 1
ATOM 1525 C CA . PRO A 1 196 ? 7.144 7.629 -22.866 1.00 71.12 196 PRO A CA 1
ATOM 1526 C C . PRO A 1 196 ? 8.417 7.174 -23.584 1.00 71.12 196 PRO A C 1
ATOM 1528 O O . PRO A 1 196 ? 9.002 7.942 -24.366 1.00 71.12 196 PRO A O 1
ATOM 1531 N N . PRO A 1 197 ? 8.871 5.941 -23.335 1.00 72.88 197 PRO A N 1
ATOM 1532 C CA . PRO A 1 197 ? 10.041 5.420 -24.009 1.00 72.88 197 PRO A CA 1
ATOM 1533 C C . PRO A 1 197 ? 9.803 5.288 -25.520 1.00 72.88 197 PRO A C 1
ATOM 1535 O O . PRO A 1 197 ? 8.687 5.089 -26.003 1.00 72.88 197 PRO A O 1
ATOM 1538 N N . ARG A 1 198 ? 10.888 5.401 -26.289 1.00 78.00 198 ARG A N 1
ATOM 1539 C CA . ARG A 1 198 ? 10.878 5.217 -27.745 1.00 78.00 198 ARG A CA 1
ATOM 1540 C C . ARG A 1 198 ? 11.442 3.848 -28.086 1.00 78.00 198 ARG A C 1
ATOM 1542 O O . ARG A 1 198 ? 12.478 3.465 -27.547 1.00 78.00 198 ARG A O 1
ATOM 1549 N N . LEU A 1 199 ? 10.795 3.151 -29.012 1.00 78.12 199 LEU A N 1
ATOM 1550 C CA . LEU A 1 199 ? 11.273 1.887 -29.558 1.00 78.12 199 LEU A CA 1
ATOM 1551 C C . LEU A 1 199 ? 11.875 2.132 -30.942 1.00 78.12 199 LEU A C 1
ATOM 1553 O O . LEU A 1 199 ? 11.238 2.757 -31.788 1.00 78.12 199 LEU A O 1
ATOM 1557 N N . ALA A 1 200 ? 13.082 1.623 -31.178 1.00 81.19 200 ALA A N 1
ATOM 1558 C CA . ALA A 1 200 ? 13.700 1.575 -32.498 1.00 81.19 200 ALA A CA 1
ATOM 1559 C C . ALA A 1 200 ? 14.020 0.119 -32.851 1.00 81.19 200 ALA A C 1
ATOM 1561 O O . ALA A 1 200 ? 14.689 -0.570 -32.082 1.00 81.19 200 ALA A O 1
ATOM 1562 N N . ILE A 1 201 ? 13.530 -0.345 -34.000 1.00 79.12 201 ILE A N 1
ATOM 1563 C CA . ILE A 1 201 ? 13.764 -1.697 -34.517 1.00 79.12 201 ILE A CA 1
ATOM 1564 C C . ILE A 1 201 ? 14.646 -1.578 -35.748 1.00 79.12 201 ILE A C 1
ATOM 1566 O O . ILE A 1 201 ? 14.294 -0.841 -36.667 1.00 79.12 201 ILE A O 1
ATOM 1570 N N . PHE A 1 202 ? 15.749 -2.323 -35.767 1.00 81.81 202 PHE A N 1
ATOM 1571 C CA . PHE A 1 202 ? 16.685 -2.368 -36.886 1.00 81.81 202 PHE A CA 1
ATOM 1572 C C . PHE A 1 202 ? 16.667 -3.745 -37.554 1.00 81.81 202 PHE A C 1
ATOM 1574 O O . PHE A 1 202 ? 16.561 -4.766 -36.871 1.00 81.81 202 PHE A O 1
ATOM 1581 N N . SER A 1 203 ? 16.796 -3.786 -38.881 1.00 80.81 203 SER A N 1
ATOM 1582 C CA . SER A 1 203 ? 17.150 -5.020 -39.591 1.00 80.81 203 SER A CA 1
ATOM 1583 C C . SER A 1 203 ? 18.572 -5.462 -39.233 1.00 80.81 203 SER A C 1
ATOM 1585 O O . SER A 1 203 ? 19.395 -4.660 -38.795 1.00 80.81 203 SER A O 1
ATOM 1587 N N . ALA A 1 204 ? 18.881 -6.747 -39.427 1.00 81.00 204 ALA A N 1
ATOM 1588 C CA . ALA A 1 204 ? 20.192 -7.307 -39.080 1.00 81.00 204 ALA A CA 1
ATOM 1589 C C . ALA A 1 204 ? 21.364 -6.644 -39.834 1.00 81.00 204 ALA A C 1
ATOM 1591 O O . ALA A 1 204 ? 22.482 -6.613 -39.330 1.00 81.00 204 ALA A O 1
ATOM 1592 N N . ASP A 1 205 ? 21.103 -6.099 -41.023 1.00 86.19 205 ASP A N 1
ATOM 1593 C CA . ASP A 1 205 ? 22.055 -5.335 -41.834 1.00 86.19 205 ASP A CA 1
ATOM 1594 C C . ASP A 1 205 ? 22.070 -3.826 -41.508 1.00 86.19 205 ASP A C 1
ATOM 1596 O O . ASP A 1 205 ? 22.821 -3.069 -42.120 1.00 86.19 205 ASP A O 1
ATOM 1600 N N . GLY A 1 206 ? 21.241 -3.374 -40.559 1.00 78.00 206 GLY A N 1
ATOM 1601 C CA . GLY A 1 206 ? 21.112 -1.977 -40.140 1.00 78.00 206 GLY A CA 1
ATOM 1602 C C . GLY A 1 206 ? 20.440 -1.050 -41.159 1.00 78.00 206 GLY A C 1
ATOM 1603 O O . GLY A 1 206 ? 20.322 0.145 -40.892 1.00 78.00 206 GLY A O 1
ATOM 1604 N N . GLY A 1 207 ? 20.005 -1.564 -42.315 1.00 75.75 207 GLY A N 1
ATOM 1605 C CA . GLY A 1 207 ? 19.481 -0.760 -43.423 1.00 75.75 207 GLY A CA 1
ATOM 1606 C C . GLY A 1 207 ? 18.045 -0.261 -43.234 1.00 75.75 207 GLY A C 1
ATOM 1607 O O . GLY A 1 207 ? 17.663 0.748 -43.826 1.00 75.75 207 GLY A O 1
ATOM 1608 N N . PHE A 1 208 ? 17.247 -0.935 -42.405 1.00 71.75 208 PHE A N 1
ATOM 1609 C CA . PHE A 1 208 ? 15.858 -0.580 -42.126 1.00 71.75 208 PHE A CA 1
ATOM 1610 C C . PHE A 1 208 ? 15.683 -0.234 -40.651 1.00 71.75 208 PHE A C 1
ATOM 1612 O O . PHE A 1 208 ? 16.033 -1.038 -39.790 1.00 71.75 208 PHE A O 1
ATOM 1619 N N . ALA A 1 209 ? 15.110 0.940 -40.371 1.00 76.50 209 ALA A N 1
ATOM 1620 C CA . ALA A 1 209 ? 14.776 1.382 -39.024 1.00 76.50 209 ALA A CA 1
ATOM 1621 C C . ALA A 1 209 ? 13.298 1.784 -38.945 1.00 76.50 209 ALA A C 1
ATOM 1623 O O . ALA A 1 209 ? 12.844 2.642 -39.703 1.00 76.50 209 ALA A O 1
ATOM 1624 N N . VAL A 1 210 ? 12.557 1.202 -38.001 1.00 75.75 210 VAL A N 1
ATOM 1625 C CA . VAL A 1 210 ? 11.233 1.703 -37.601 1.00 75.75 210 VAL A CA 1
ATOM 1626 C C . VAL A 1 210 ? 11.342 2.259 -36.200 1.00 75.75 210 VAL A C 1
ATOM 1628 O O . VAL A 1 210 ? 11.739 1.553 -35.274 1.00 75.75 210 VAL A O 1
ATOM 1631 N N . THR A 1 211 ? 10.965 3.522 -36.046 1.00 74.31 211 THR A N 1
ATOM 1632 C CA . THR A 1 211 ? 10.812 4.163 -34.743 1.00 74.31 211 THR A CA 1
ATOM 1633 C C . THR A 1 211 ? 9.340 4.262 -34.397 1.00 74.31 211 THR A C 1
ATOM 1635 O O . THR A 1 211 ? 8.564 4.792 -35.192 1.00 74.31 211 THR A O 1
ATOM 1638 N N . ASN A 1 212 ? 8.970 3.807 -33.207 1.00 71.94 212 ASN A N 1
ATOM 1639 C CA . ASN A 1 212 ? 7.631 3.987 -32.672 1.00 71.94 212 ASN A CA 1
ATOM 1640 C C . ASN A 1 212 ? 7.707 4.660 -31.299 1.00 71.94 212 ASN A C 1
ATOM 1642 O O . ASN A 1 212 ? 8.624 4.395 -30.514 1.00 71.94 212 ASN A O 1
ATOM 1646 N N . THR A 1 213 ? 6.761 5.550 -31.021 1.00 70.81 213 THR A N 1
ATOM 1647 C CA . THR A 1 213 ? 6.602 6.119 -29.679 1.00 70.81 213 THR A CA 1
ATOM 1648 C C . THR A 1 213 ? 5.642 5.208 -28.937 1.00 70.81 213 THR A C 1
ATOM 1650 O O . THR A 1 213 ? 4.538 4.977 -29.421 1.00 70.81 213 THR A O 1
ATOM 1653 N N . LEU A 1 214 ? 6.069 4.650 -27.806 1.00 68.31 214 LEU A N 1
ATOM 1654 C CA . LEU A 1 214 ? 5.156 3.891 -26.960 1.00 68.31 214 LEU A CA 1
ATOM 1655 C C . LEU A 1 214 ? 4.215 4.880 -26.266 1.00 68.31 214 LEU A C 1
ATOM 1657 O O . LEU A 1 214 ? 4.630 5.980 -25.910 1.00 68.31 214 LEU A O 1
ATOM 1661 N N . GLU A 1 215 ? 2.949 4.520 -26.107 1.00 64.81 215 GLU A N 1
ATOM 1662 C CA . GLU A 1 215 ? 2.014 5.289 -25.285 1.00 64.81 215 GLU A CA 1
ATOM 1663 C C . GLU A 1 215 ? 2.048 4.762 -23.848 1.00 64.81 215 GLU A C 1
ATOM 1665 O O . GLU A 1 215 ? 2.412 3.608 -23.610 1.00 64.81 215 GLU A O 1
ATOM 1670 N N . TYR A 1 216 ? 1.691 5.612 -22.885 1.00 60.25 216 TYR A N 1
ATOM 1671 C CA . TYR A 1 216 ? 1.423 5.139 -21.529 1.00 60.25 216 TYR A CA 1
ATOM 1672 C C . TYR A 1 216 ? 0.139 4.308 -21.543 1.00 60.25 216 TYR A C 1
ATOM 1674 O O . TYR A 1 216 ? -0.876 4.780 -22.053 1.00 60.25 216 TYR A O 1
ATOM 1682 N N . GLY A 1 217 ? 0.202 3.090 -21.005 1.00 49.53 217 GLY A N 1
ATOM 1683 C CA . GLY A 1 217 ? -0.933 2.175 -20.861 1.00 49.53 217 GLY A CA 1
ATOM 1684 C C . GLY A 1 217 ? -1.131 1.714 -19.429 1.00 49.53 217 GLY A C 1
ATOM 1685 O O . GLY A 1 217 ? -0.250 1.991 -18.582 1.00 49.53 217 GLY A O 1
#

Secondary structure (DSSP, 8-state):
-EEE-SS-SS-S---TT-TT---EEE--------TT---EEE--SEEEETTEEEEEEE-TTSS-EEEEE--S--EEEEE--TTEEEEEEEETT--EEE--BTTEEEEESEEEEEEEEEEEEE-TT-PEEEEEEE-SS--EEEEBBTBEEE---SSSPEEEEEEEE-STT-EEEEEEEE-TTS-EEEEEETTEEPPPPEEEEE-TTS--EEEEEPPP-

Radius of gyration: 21.98 Å; chains: 1; bounding box: 54×34×67 Å

pLDDT: mean 88.18, std 11.02, range [40.66, 97.69]

Foldseek 3Di:
DDKADPQPPQFRQAACPHPSGAIWDFDDLPDDDDPVPRVIKGHAQWDQHPNFIWGWDADGNRPDIDIDGDPPFAKFKEFEAQQWQWWWKAFRHITDIWGAHSRITMDGFGKIWTAKTKGWDADPVRWIKIKIWGAPDTDMDGGDHPDYHYDYWDPPWDWDWDWDDPPPPDIDIDIFTAIPVRIGMWMDTHPHTDAADKDWDADPVRPDIDIDGDDDD